Protein AF-A0A8J6AFK9-F1 (afdb_monomer_lite)

Organism: Galemys pyrenaicus (NCBI:txid202257)

Radius of gyration: 18.97 Å; chains: 1; bounding box: 38×44×53 Å

Structure (mmCIF, N/CA/C/O backbone):
data_AF-A0A8J6AFK9-F1
#
_entry.id   AF-A0A8J6AFK9-F1
#
loop_
_atom_site.group_PDB
_atom_site.id
_atom_site.type_symbol
_atom_site.label_atom_id
_atom_site.label_alt_id
_atom_site.label_comp_id
_atom_site.label_asym_id
_atom_site.label_entity_id
_atom_site.label_seq_id
_atom_site.pdbx_PDB_ins_code
_atom_site.Cartn_x
_atom_site.Cartn_y
_atom_site.Cartn_z
_atom_site.occupancy
_atom_site.B_iso_or_equiv
_atom_site.auth_seq_id
_atom_site.auth_comp_id
_atom_site.auth_asym_id
_atom_site.auth_atom_id
_atom_site.pdbx_PDB_model_num
ATOM 1 N N . MET A 1 1 ? -1.852 -11.277 37.627 1.00 25.55 1 MET A N 1
ATOM 2 C CA . MET A 1 1 ? -1.667 -9.952 36.994 1.00 25.55 1 MET A CA 1
ATOM 3 C C . MET A 1 1 ? -0.336 -9.970 36.260 1.00 25.55 1 MET A C 1
ATOM 5 O O . MET A 1 1 ? 0.690 -10.007 36.918 1.00 25.55 1 MET A O 1
ATOM 9 N N . CYS A 1 2 ? -0.340 -10.046 34.928 1.00 21.23 2 CYS A N 1
ATOM 10 C CA . CYS A 1 2 ? 0.883 -9.895 34.134 1.00 21.23 2 CYS A CA 1
ATOM 11 C C . CYS A 1 2 ? 0.967 -8.446 33.638 1.00 21.23 2 CYS A C 1
ATOM 13 O O . CYS A 1 2 ? -0.021 -7.958 33.083 1.00 21.23 2 CYS A O 1
ATOM 15 N N . PRO A 1 3 ? 2.097 -7.750 33.827 1.00 26.86 3 PRO A N 1
ATOM 16 C CA . PRO A 1 3 ? 2.288 -6.425 33.264 1.00 26.86 3 PRO A CA 1
ATOM 17 C C . PRO A 1 3 ? 2.481 -6.566 31.749 1.00 26.86 3 PRO A C 1
ATOM 19 O O . PRO A 1 3 ? 3.428 -7.197 31.286 1.00 26.86 3 PRO A O 1
ATOM 22 N N . LEU A 1 4 ? 1.556 -6.010 30.969 1.00 28.03 4 LEU A N 1
ATOM 23 C CA . LEU A 1 4 ? 1.719 -5.850 29.524 1.00 28.03 4 LEU A CA 1
ATOM 24 C C . LEU A 1 4 ? 2.807 -4.791 29.268 1.00 28.03 4 LEU A C 1
ATOM 26 O O . LEU A 1 4 ? 2.650 -3.664 29.747 1.00 28.03 4 LEU A O 1
ATOM 30 N N . PRO A 1 5 ? 3.883 -5.083 28.516 1.00 26.11 5 PRO A N 1
ATOM 31 C CA . PRO A 1 5 ? 4.768 -4.038 28.027 1.00 26.11 5 PRO A CA 1
ATOM 32 C C . PRO A 1 5 ? 4.108 -3.294 26.848 1.00 26.11 5 PRO A C 1
ATOM 34 O O . PRO A 1 5 ? 3.275 -3.860 26.131 1.00 26.11 5 PRO A O 1
ATOM 37 N N . PRO A 1 6 ? 4.461 -2.018 26.628 1.00 27.31 6 PRO A N 1
ATOM 38 C CA . PRO A 1 6 ? 3.800 -1.169 25.652 1.00 27.31 6 PRO A CA 1
ATOM 39 C C . PRO A 1 6 ? 4.167 -1.566 24.214 1.00 27.31 6 PRO A C 1
ATOM 41 O O . PRO A 1 6 ? 5.307 -1.457 23.773 1.00 27.31 6 PRO A O 1
ATOM 44 N N . SER A 1 7 ? 3.144 -1.979 23.472 1.00 30.86 7 SER A N 1
ATOM 45 C CA . SER A 1 7 ? 2.848 -1.494 22.120 1.00 30.86 7 SER A CA 1
ATOM 46 C C . SER A 1 7 ? 3.974 -1.485 21.079 1.00 30.86 7 SER A C 1
ATOM 48 O O . SER A 1 7 ? 4.221 -0.440 20.491 1.00 30.86 7 SER A O 1
ATOM 50 N N . VAL A 1 8 ? 4.553 -2.640 20.731 1.00 26.38 8 VAL A N 1
ATOM 51 C CA . VAL A 1 8 ? 4.994 -2.923 19.348 1.00 26.38 8 VAL A CA 1
ATOM 52 C C . VAL A 1 8 ? 4.943 -4.439 19.096 1.00 26.38 8 VAL A C 1
ATOM 54 O O . VAL A 1 8 ? 5.930 -5.145 19.288 1.00 26.38 8 VAL A O 1
ATOM 57 N N . LEU A 1 9 ? 3.819 -4.967 18.602 1.00 26.42 9 LEU A N 1
ATOM 58 C CA . LEU A 1 9 ? 3.796 -6.298 17.974 1.00 26.42 9 LEU A CA 1
ATOM 59 C C . LEU A 1 9 ? 4.478 -6.201 16.597 1.00 26.42 9 LEU A C 1
ATOM 61 O O . LEU A 1 9 ? 3.836 -6.080 15.556 1.00 26.42 9 LEU A O 1
ATOM 65 N N . ARG A 1 10 ? 5.818 -6.196 16.594 1.00 25.58 10 ARG A N 1
ATOM 66 C CA . ARG A 1 10 ? 6.622 -6.501 15.403 1.00 25.58 10 ARG A CA 1
ATOM 67 C C . ARG A 1 10 ? 6.555 -8.011 15.202 1.00 25.58 10 ARG A C 1
ATOM 69 O O . ARG A 1 10 ? 7.305 -8.749 15.830 1.00 25.58 10 ARG A O 1
ATOM 76 N N . PHE A 1 11 ? 5.696 -8.469 14.301 1.00 29.30 11 PHE A N 1
ATOM 77 C CA . PHE A 1 11 ? 5.854 -9.811 13.754 1.00 29.30 11 PHE A CA 1
ATOM 78 C C . PHE A 1 11 ? 7.072 -9.795 12.824 1.00 29.30 11 PHE A C 1
ATOM 80 O O . PHE A 1 11 ? 7.020 -9.250 11.720 1.00 29.30 11 PHE A O 1
ATOM 87 N N . ARG A 1 12 ? 8.200 -10.335 13.302 1.00 25.62 12 ARG A N 1
ATOM 88 C CA . ARG A 1 12 ? 9.272 -10.812 12.421 1.00 25.62 12 ARG A CA 1
ATOM 89 C C . ARG A 1 12 ? 8.676 -11.961 11.613 1.00 25.62 12 ARG A C 1
ATOM 91 O O . ARG A 1 12 ? 8.229 -12.939 12.202 1.00 25.62 12 ARG A O 1
ATOM 98 N N . LEU A 1 13 ? 8.664 -11.834 10.290 1.00 29.81 13 LEU A N 1
ATOM 99 C CA . LEU A 1 13 ? 8.540 -13.006 9.431 1.00 29.81 13 LEU A CA 1
ATOM 100 C C . LEU A 1 13 ? 9.777 -13.884 9.697 1.00 29.81 13 LEU A C 1
ATOM 102 O O . LEU A 1 13 ? 10.889 -13.339 9.685 1.00 29.81 13 LEU A O 1
ATOM 106 N N . PRO A 1 14 ? 9.623 -15.184 10.001 1.00 26.16 14 PRO A N 1
ATOM 107 C CA . PRO A 1 14 ? 10.761 -16.090 10.048 1.00 26.16 14 PRO A CA 1
ATOM 108 C C . PRO A 1 14 ? 11.416 -16.141 8.660 1.00 26.16 14 PRO A C 1
ATOM 110 O O . PRO A 1 14 ? 10.743 -16.095 7.629 1.00 26.16 14 PRO A O 1
ATOM 113 N N . ALA A 1 15 ? 12.748 -16.161 8.636 1.00 33.81 15 ALA A N 1
ATOM 114 C CA . ALA A 1 15 ? 13.541 -16.053 7.411 1.00 33.81 15 ALA A CA 1
ATOM 115 C C . ALA A 1 15 ? 13.462 -17.303 6.507 1.00 33.81 15 ALA A C 1
ATOM 117 O O . ALA A 1 15 ? 13.992 -17.274 5.401 1.00 33.81 15 ALA A O 1
ATOM 118 N N . ASP A 1 16 ? 12.801 -18.372 6.956 1.00 33.19 16 ASP A N 1
ATOM 119 C CA . ASP A 1 16 ? 12.810 -19.703 6.338 1.00 33.19 16 ASP A CA 1
ATOM 120 C C . ASP A 1 16 ? 11.504 -20.084 5.615 1.00 33.19 16 ASP A C 1
ATOM 122 O O . ASP A 1 16 ? 11.384 -21.195 5.108 1.00 33.19 16 ASP A O 1
ATOM 126 N N . GLY A 1 17 ? 10.518 -19.183 5.546 1.00 36.81 17 GLY A N 1
ATOM 127 C CA . GLY A 1 17 ? 9.254 -19.463 4.860 1.00 36.81 17 GLY A CA 1
ATOM 128 C C . GLY A 1 17 ? 8.342 -20.463 5.582 1.00 36.81 17 GLY A C 1
ATOM 129 O O . GLY A 1 17 ? 7.352 -20.902 4.994 1.00 36.81 17 GLY A O 1
ATOM 130 N N . THR A 1 18 ? 8.615 -20.800 6.846 1.00 32.91 18 THR A N 1
ATOM 131 C CA . THR A 1 18 ? 7.680 -21.592 7.652 1.00 32.91 18 THR A CA 1
ATOM 132 C C . THR A 1 18 ? 6.470 -20.748 8.083 1.00 32.91 18 THR A C 1
ATOM 134 O O . THR A 1 18 ? 6.619 -19.580 8.467 1.00 32.91 18 THR A O 1
ATOM 137 N N . PRO A 1 19 ? 5.235 -21.290 8.019 1.00 35.12 19 PRO A N 1
ATOM 138 C CA . PRO A 1 19 ? 4.089 -20.637 8.637 1.00 35.12 19 PRO A CA 1
ATOM 139 C C . PRO A 1 19 ? 4.327 -20.540 10.153 1.00 35.12 19 PRO A C 1
ATOM 141 O O . PRO A 1 19 ? 4.867 -21.478 10.743 1.00 35.12 19 PRO A O 1
ATOM 144 N N . PRO A 1 20 ? 3.950 -19.426 10.807 1.00 34.31 20 PRO A N 1
ATOM 145 C CA . PRO A 1 20 ? 4.186 -19.253 12.234 1.00 34.31 20 PRO A CA 1
ATOM 146 C C . PRO A 1 20 ? 3.455 -20.350 13.015 1.00 34.31 20 PRO A C 1
ATOM 148 O O . PRO A 1 20 ? 2.226 -20.375 13.063 1.00 34.31 20 PRO A O 1
ATOM 151 N N . VAL A 1 21 ? 4.213 -21.261 13.627 1.00 31.33 21 VAL A N 1
ATOM 152 C CA . VAL A 1 21 ? 3.663 -22.271 14.535 1.00 31.33 21 VAL A CA 1
ATOM 153 C C . VAL A 1 21 ? 3.241 -21.561 15.826 1.00 31.33 21 VAL A C 1
ATOM 155 O O . VAL A 1 21 ? 4.062 -20.846 16.413 1.00 31.33 21 VAL A O 1
ATOM 158 N N . PRO A 1 22 ? 1.993 -21.722 16.302 1.00 35.44 22 PRO A N 1
ATOM 159 C CA . PRO A 1 22 ? 1.599 -21.227 17.611 1.00 35.44 22 PRO A CA 1
ATOM 160 C C . PRO A 1 22 ? 2.457 -21.915 18.676 1.00 35.44 22 PRO A C 1
ATOM 162 O O . PRO A 1 22 ? 2.358 -23.124 18.880 1.00 35.44 22 PRO A O 1
ATOM 165 N N . GLY A 1 23 ? 3.320 -21.152 19.347 1.00 29.64 23 GLY A N 1
ATOM 166 C CA . GLY A 1 23 ? 4.010 -21.634 20.537 1.00 29.64 23 GLY A CA 1
ATOM 167 C C . GLY A 1 23 ? 2.972 -22.059 21.571 1.00 29.64 23 GLY A C 1
ATOM 168 O O . GLY A 1 23 ? 2.086 -21.277 21.918 1.00 29.64 23 GLY A O 1
ATOM 169 N N . VAL A 1 24 ? 3.065 -23.308 22.028 1.00 32.59 24 VAL A N 1
ATOM 170 C CA . VAL A 1 24 ? 2.190 -23.892 23.047 1.00 32.59 24 VAL A CA 1
ATOM 171 C C . VAL A 1 24 ? 2.453 -23.187 24.379 1.00 32.59 24 VAL A C 1
ATOM 173 O O . VAL A 1 24 ? 3.283 -23.594 25.182 1.00 32.59 24 VAL A O 1
ATOM 176 N N . GLY A 1 25 ? 1.741 -22.087 24.585 1.00 26.62 25 GLY A N 1
ATOM 177 C CA . GLY A 1 25 ? 1.498 -21.454 25.869 1.00 26.62 25 GLY A CA 1
ATOM 178 C C . GLY A 1 25 ? -0.005 -21.259 25.972 1.00 26.62 25 GLY A C 1
ATOM 179 O O . GLY A 1 25 ? -0.579 -20.470 25.225 1.00 26.62 25 GLY A O 1
ATOM 180 N N . SER A 1 26 ? -0.650 -22.041 26.836 1.00 30.91 26 SER A N 1
ATOM 181 C CA . SER A 1 26 ? -2.094 -21.993 27.056 1.00 30.91 26 SER A CA 1
ATOM 182 C C . SER A 1 26 ? -2.521 -20.592 27.505 1.00 30.91 26 SER A C 1
ATOM 184 O O . SER A 1 26 ? -2.385 -20.226 28.668 1.00 30.91 26 SER A O 1
ATOM 186 N N . CYS A 1 27 ? -3.052 -19.819 26.562 1.00 26.34 27 CYS A N 1
ATOM 187 C CA . CYS A 1 27 ? -3.887 -18.654 26.800 1.00 26.34 27 CYS A CA 1
ATOM 188 C C . CYS A 1 27 ? -5.157 -18.878 25.980 1.00 26.34 27 CYS A C 1
ATOM 190 O O . CYS A 1 27 ? -5.173 -18.656 24.771 1.00 26.34 27 CYS A O 1
ATOM 192 N N . HIS A 1 28 ? -6.223 -19.360 26.621 1.00 29.56 28 HIS A N 1
ATOM 193 C CA . HIS A 1 28 ? -7.565 -19.302 26.047 1.00 29.56 28 HIS A CA 1
ATOM 194 C C . HIS A 1 28 ? -7.953 -17.828 25.866 1.00 29.56 28 HIS A C 1
ATOM 196 O O . HIS A 1 28 ? -8.449 -17.173 26.776 1.00 29.56 28 HIS A O 1
ATOM 202 N N . GLY A 1 29 ? -7.666 -17.294 24.684 1.00 33.66 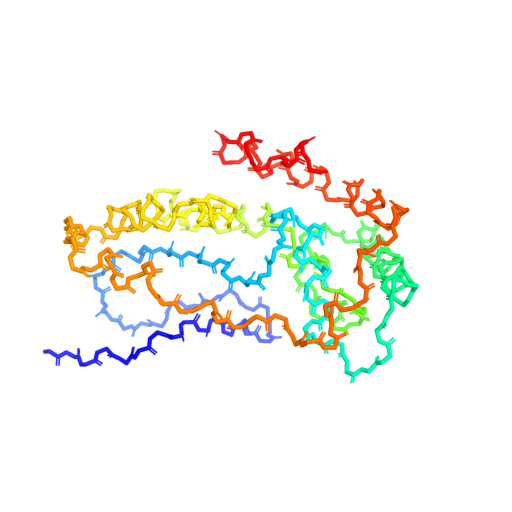29 GLY A N 1
ATOM 203 C CA . GLY A 1 29 ? -8.036 -15.955 24.262 1.00 33.66 29 GLY A CA 1
ATOM 204 C C . GLY A 1 29 ? -7.995 -15.911 22.746 1.00 33.66 29 GLY A C 1
ATOM 205 O O . GLY A 1 29 ? -6.920 -15.830 22.160 1.00 33.66 29 GLY A O 1
ATOM 206 N N . LEU A 1 30 ? -9.164 -16.015 22.113 1.00 37.56 30 LEU A N 1
ATOM 207 C CA . LEU A 1 30 ? -9.343 -15.841 20.672 1.00 37.56 30 LEU A CA 1
ATOM 208 C C . LEU A 1 30 ? -8.666 -14.532 20.237 1.00 37.56 30 LEU A C 1
ATOM 210 O O . LEU A 1 30 ? -9.141 -13.440 20.551 1.00 37.56 30 LEU A O 1
ATOM 214 N N . GLY A 1 31 ? -7.522 -14.643 19.560 1.00 42.91 31 GLY A N 1
ATOM 215 C CA . GLY A 1 31 ? -6.735 -13.500 19.115 1.00 42.91 31 GLY A CA 1
ATOM 216 C C . GLY A 1 31 ? -7.519 -12.680 18.095 1.00 42.91 31 GLY A C 1
ATOM 217 O O . GLY A 1 31 ? -7.729 -13.118 16.966 1.00 42.91 31 GLY A O 1
ATOM 218 N N . LYS A 1 32 ? -7.969 -11.488 18.490 1.00 44.56 32 LYS A N 1
ATOM 219 C CA . LYS A 1 32 ? -8.430 -10.456 17.556 1.00 44.56 32 LYS A CA 1
ATOM 220 C C . LYS A 1 32 ? -7.199 -9.768 16.976 1.00 44.56 32 LYS A C 1
ATOM 222 O O . LYS A 1 32 ? -6.356 -9.282 17.730 1.00 44.56 32 LYS A O 1
ATOM 227 N N . VAL A 1 33 ? -7.082 -9.717 15.651 1.00 51.84 33 VAL A N 1
ATOM 228 C CA . VAL A 1 33 ? -5.942 -9.083 14.981 1.00 51.84 33 VAL A CA 1
ATOM 229 C C . VAL A 1 33 ? -6.357 -7.685 14.540 1.00 51.84 33 VAL A C 1
ATOM 231 O O . VAL A 1 33 ? -7.174 -7.515 13.637 1.00 51.84 33 VAL A O 1
ATOM 234 N N . VAL A 1 34 ? -5.771 -6.661 15.163 1.00 44.28 34 VAL A N 1
ATOM 235 C CA . VAL A 1 34 ? -5.899 -5.280 14.684 1.00 44.28 34 VAL A CA 1
ATOM 236 C C . VAL A 1 34 ? -4.649 -4.929 13.898 1.00 44.28 34 VAL A C 1
ATOM 238 O O . VAL A 1 34 ? -3.558 -4.828 14.462 1.00 44.28 34 VAL A O 1
ATOM 241 N N . ARG A 1 35 ? -4.789 -4.732 12.586 1.00 46.91 35 ARG A N 1
ATOM 242 C CA . ARG A 1 35 ? -3.672 -4.313 11.737 1.00 46.91 35 ARG A CA 1
ATOM 243 C C . ARG A 1 35 ? -3.813 -2.838 11.393 1.00 46.91 35 ARG A C 1
ATOM 245 O O . ARG A 1 35 ? -4.529 -2.458 10.475 1.00 46.91 35 ARG A O 1
ATOM 252 N N . PHE A 1 36 ? -3.081 -2.008 12.126 1.00 36.50 36 PHE A N 1
ATOM 253 C CA . PHE A 1 36 ? -2.897 -0.599 11.803 1.00 36.50 36 PHE A CA 1
ATOM 254 C C . PHE A 1 36 ? -1.776 -0.442 10.771 1.00 36.50 36 PHE A C 1
ATOM 256 O O . PHE A 1 36 ? -0.654 -0.897 10.998 1.00 36.50 36 PHE A O 1
ATOM 263 N N . HIS A 1 37 ? -2.036 0.252 9.664 1.00 41.44 37 HIS A N 1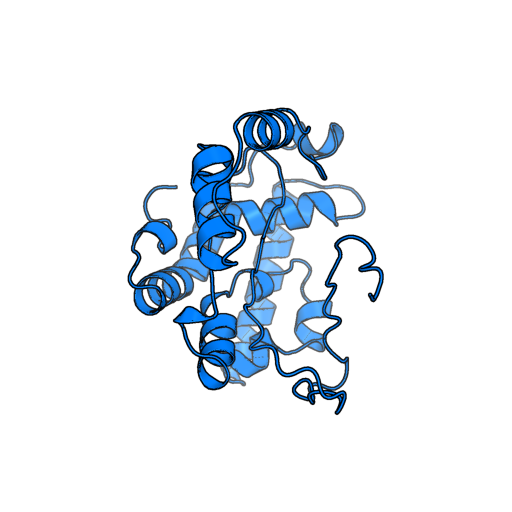
ATOM 264 C CA . HIS A 1 37 ? -0.970 0.833 8.844 1.00 41.44 37 HIS A CA 1
ATOM 265 C C . HIS A 1 37 ? -0.977 2.353 9.028 1.00 41.44 37 HIS A C 1
ATOM 267 O O . HIS A 1 37 ? -1.378 3.110 8.152 1.00 41.44 37 HIS A O 1
ATOM 273 N N . LEU A 1 38 ? -0.573 2.806 10.217 1.00 29.72 38 LEU A N 1
ATOM 274 C CA . LEU A 1 38 ? -0.377 4.227 10.496 1.00 29.72 38 LEU A CA 1
ATOM 275 C C . LEU A 1 38 ? 1.015 4.630 10.002 1.00 29.72 38 LEU A C 1
ATOM 277 O O . LEU A 1 38 ? 2.012 4.340 10.664 1.00 29.72 38 LEU A O 1
ATOM 281 N N . ARG A 1 39 ? 1.102 5.292 8.844 1.00 38.59 39 ARG A N 1
ATOM 282 C CA . ARG A 1 39 ? 2.303 6.052 8.463 1.00 38.59 39 ARG A CA 1
ATOM 283 C C . ARG A 1 39 ? 1.905 7.410 7.906 1.00 38.59 39 ARG A C 1
ATOM 285 O O . ARG A 1 39 ? 1.257 7.504 6.871 1.00 38.59 39 ARG A O 1
ATOM 292 N N . GLY A 1 40 ? 2.248 8.435 8.683 1.00 28.38 40 GLY A N 1
ATOM 293 C CA . GLY A 1 40 ? 1.809 9.809 8.523 1.00 28.38 40 GLY A CA 1
ATOM 294 C C . GLY A 1 40 ? 2.528 10.588 7.425 1.00 28.38 40 GLY A C 1
ATOM 295 O O . GLY A 1 40 ? 3.702 10.404 7.118 1.00 28.38 40 GLY A O 1
ATOM 296 N N . GLY A 1 41 ? 1.768 11.527 6.888 1.00 29.83 41 GLY A N 1
ATOM 297 C CA . GLY A 1 41 ? 2.092 12.468 5.829 1.00 29.83 41 GLY A CA 1
ATOM 298 C C . GLY A 1 41 ? 0.763 12.804 5.166 1.00 29.83 41 GLY A C 1
ATOM 299 O O . GLY A 1 41 ? -0.110 11.942 5.121 1.00 29.83 41 GLY A O 1
ATOM 300 N N . LYS A 1 42 ? 0.557 14.034 4.692 1.00 33.22 42 LYS A N 1
ATOM 301 C CA . LYS A 1 42 ? -0.590 14.347 3.826 1.00 33.22 42 LYS A CA 1
ATOM 302 C C . LYS A 1 42 ? -0.479 13.454 2.589 1.00 33.22 42 LYS A C 1
ATOM 304 O O . LYS A 1 42 ? 0.286 13.746 1.679 1.00 33.22 42 LYS A O 1
ATOM 309 N N . ILE A 1 43 ? -1.127 12.302 2.636 1.00 34.31 43 ILE A N 1
ATOM 310 C CA . ILE A 1 43 ? -0.997 11.231 1.666 1.00 34.31 43 ILE A CA 1
ATOM 311 C C . ILE A 1 43 ? -2.420 10.743 1.471 1.00 34.31 43 ILE A C 1
ATOM 313 O O . ILE A 1 43 ? -3.028 10.208 2.394 1.00 34.31 43 ILE A O 1
ATOM 317 N N . SER A 1 44 ? -2.959 10.975 0.278 1.00 37.25 44 SER A N 1
ATOM 318 C CA . SER A 1 44 ? -4.034 10.146 -0.255 1.00 37.25 44 SER A CA 1
ATOM 319 C C . SER A 1 44 ? -3.584 8.696 -0.063 1.00 37.25 44 SER A C 1
ATOM 321 O O . SER A 1 44 ? -2.622 8.279 -0.714 1.00 37.25 44 SER A O 1
ATOM 323 N N . ALA A 1 45 ? -4.147 7.968 0.907 1.00 52.53 45 ALA A N 1
ATOM 324 C CA . ALA A 1 45 ? -3.627 6.669 1.349 1.00 52.53 45 ALA A CA 1
ATOM 325 C C . ALA A 1 45 ? -4.016 5.524 0.397 1.00 52.53 45 ALA A C 1
ATOM 327 O O . ALA A 1 45 ? -4.293 4.397 0.794 1.00 52.53 45 ALA A O 1
ATOM 328 N N . SER A 1 46 ? -3.932 5.828 -0.894 1.00 63.50 46 SER A N 1
ATOM 329 C CA . SER A 1 46 ? -3.751 4.869 -1.965 1.00 63.50 46 SER A CA 1
ATOM 330 C C . SER A 1 46 ? -2.397 4.160 -1.831 1.00 63.50 46 SER A C 1
ATOM 332 O O . SER A 1 46 ? -1.423 4.686 -1.275 1.00 63.50 46 SER A O 1
ATOM 334 N N . PHE A 1 47 ? -2.300 2.968 -2.415 1.00 71.88 47 PHE A N 1
ATOM 335 C CA . PHE A 1 47 ? -1.051 2.205 -2.521 1.00 71.88 47 PHE A CA 1
ATOM 336 C C . PHE A 1 47 ? 0.108 3.000 -3.130 1.00 71.88 47 PHE A C 1
ATOM 338 O O . PHE A 1 47 ? 1.263 2.808 -2.746 1.00 71.88 47 PHE A O 1
ATOM 345 N N . LEU A 1 48 ? -0.216 3.946 -4.013 1.00 80.31 48 LEU A N 1
ATOM 346 C CA . LEU A 1 48 ? 0.725 4.867 -4.649 1.00 80.31 48 LEU A CA 1
ATOM 347 C C . LEU A 1 48 ? 1.394 5.759 -3.600 1.00 80.31 48 LEU A C 1
ATOM 349 O O . LEU A 1 48 ? 2.620 5.823 -3.498 1.00 80.31 48 LEU A O 1
ATOM 353 N N . GLY A 1 49 ? 0.572 6.414 -2.777 1.00 77.31 49 GLY A N 1
ATOM 354 C CA . GLY A 1 49 ? 1.035 7.304 -1.721 1.00 77.31 49 GLY A CA 1
ATOM 355 C C . GLY A 1 49 ? 1.856 6.566 -0.670 1.00 77.31 49 GLY A C 1
ATOM 356 O O . GLY A 1 49 ? 2.874 7.079 -0.197 1.00 77.31 49 GLY A O 1
ATOM 357 N N . ARG A 1 50 ? 1.459 5.328 -0.356 1.00 83.25 50 ARG A N 1
ATOM 358 C CA . ARG A 1 50 ? 2.203 4.448 0.5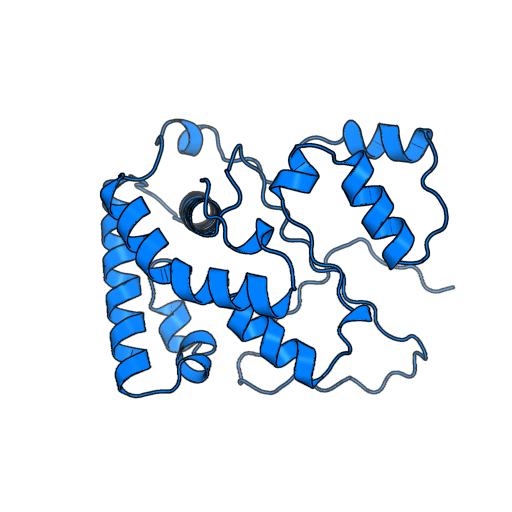44 1.00 83.25 50 ARG A CA 1
ATOM 359 C C . ARG A 1 50 ? 3.597 4.133 0.006 1.00 83.25 50 ARG A C 1
ATOM 361 O O . ARG A 1 50 ? 4.560 4.336 0.738 1.00 83.25 50 ARG A O 1
ATOM 368 N N . LEU A 1 51 ? 3.709 3.634 -1.227 1.00 88.12 51 LEU A N 1
ATOM 369 C CA . LEU A 1 51 ? 4.996 3.249 -1.819 1.00 88.12 51 LEU A CA 1
ATOM 370 C C . LEU A 1 51 ? 5.947 4.445 -1.913 1.00 88.12 51 LEU A C 1
ATOM 372 O O . LEU A 1 51 ? 7.110 4.342 -1.536 1.00 88.12 51 LEU A O 1
ATOM 376 N N . TYR A 1 52 ? 5.437 5.599 -2.341 1.00 87.75 52 TYR A N 1
ATOM 377 C CA . TYR A 1 52 ? 6.249 6.808 -2.432 1.00 87.75 52 TYR A CA 1
ATOM 378 C C . TYR A 1 52 ? 6.681 7.317 -1.056 1.00 87.75 52 TYR A C 1
ATOM 380 O O . TYR A 1 52 ? 7.831 7.695 -0.858 1.00 87.75 52 TYR A O 1
ATOM 388 N N . SER A 1 53 ? 5.793 7.268 -0.059 1.00 82.50 53 SER A N 1
ATOM 389 C CA . SER A 1 53 ? 6.179 7.584 1.316 1.00 82.50 53 SER A CA 1
ATOM 390 C C . SER A 1 53 ? 7.199 6.604 1.886 1.00 82.50 53 SER A C 1
ATOM 392 O O . SER A 1 53 ? 7.988 6.990 2.744 1.00 82.50 53 SER A O 1
ATOM 394 N N . ASP A 1 54 ? 7.158 5.347 1.456 1.00 86.88 54 ASP A N 1
ATOM 395 C CA . ASP A 1 54 ? 8.096 4.316 1.868 1.00 86.88 54 ASP A CA 1
ATOM 396 C C . ASP A 1 54 ? 9.499 4.578 1.316 1.00 86.88 54 ASP A C 1
ATOM 398 O O . ASP A 1 54 ? 10.464 4.621 2.078 1.00 86.88 54 ASP A O 1
ATOM 402 N N . TYR A 1 55 ? 9.577 4.859 0.015 1.00 88.06 55 TYR A N 1
ATOM 403 C CA . TYR A 1 55 ? 10.789 5.299 -0.668 1.00 88.06 55 TYR A CA 1
ATOM 404 C C . TYR A 1 55 ? 11.402 6.522 0.022 1.00 88.06 55 TYR A C 1
ATOM 406 O O . TYR A 1 55 ? 12.563 6.496 0.429 1.00 88.06 55 TYR A O 1
ATOM 414 N N . LEU A 1 56 ? 10.594 7.555 0.271 1.00 85.00 56 LEU A N 1
ATOM 415 C CA . LEU A 1 56 ? 11.064 8.771 0.927 1.00 85.00 56 LEU A CA 1
ATOM 416 C C . LEU A 1 56 ? 11.521 8.540 2.368 1.00 85.00 56 LEU A C 1
ATOM 418 O O . LEU A 1 56 ? 12.359 9.283 2.859 1.00 85.00 56 LEU A O 1
ATOM 422 N N . TYR A 1 57 ? 11.005 7.531 3.064 1.00 80.38 57 TYR A N 1
ATOM 423 C CA . TYR A 1 57 ? 11.427 7.256 4.435 1.00 80.38 57 TYR A CA 1
ATOM 424 C C . TYR A 1 57 ? 12.733 6.451 4.504 1.00 80.38 57 TYR A C 1
ATOM 426 O O . TYR A 1 57 ? 13.560 6.723 5.372 1.00 80.38 57 TYR A O 1
ATOM 434 N N . PHE A 1 58 ? 12.912 5.452 3.630 1.00 79.25 58 PHE A N 1
ATOM 435 C CA . PHE A 1 58 ? 14.022 4.492 3.723 1.00 79.25 58 PHE A CA 1
ATOM 436 C C . PHE A 1 58 ? 15.194 4.756 2.773 1.00 79.25 58 PHE A C 1
ATOM 438 O O . PHE A 1 58 ? 16.283 4.257 3.046 1.00 79.25 58 PHE A O 1
ATOM 445 N N . ALA A 1 59 ? 15.013 5.514 1.687 1.00 73.75 59 ALA A N 1
ATOM 446 C CA . ALA A 1 59 ? 16.112 5.806 0.768 1.00 73.75 59 ALA A CA 1
ATOM 447 C C . ALA A 1 59 ? 17.191 6.663 1.457 1.00 73.75 59 ALA A C 1
ATOM 449 O O . ALA A 1 59 ? 16.888 7.661 2.117 1.00 73.75 59 ALA A O 1
ATOM 450 N N . SER A 1 60 ? 18.452 6.246 1.324 1.00 61.78 60 SER A N 1
ATOM 451 C CA . SER A 1 60 ? 19.574 6.747 2.125 1.00 61.78 60 SER A CA 1
ATOM 452 C C . SER A 1 60 ? 20.216 8.039 1.605 1.00 61.78 60 SER A C 1
ATOM 454 O O . SER A 1 60 ? 20.870 8.715 2.394 1.00 61.78 60 SER A O 1
ATOM 456 N N . SER A 1 61 ? 20.017 8.425 0.338 1.00 68.81 61 SER A N 1
ATOM 457 C CA . SER A 1 61 ? 20.522 9.691 -0.235 1.00 68.81 61 SER A CA 1
ATOM 458 C C . SER A 1 61 ? 19.975 9.943 -1.654 1.00 68.81 61 SER A C 1
ATOM 460 O O . SER A 1 61 ? 19.464 9.021 -2.280 1.00 68.81 61 SER A O 1
ATOM 462 N N . ASN A 1 62 ? 20.069 11.192 -2.141 1.00 75.81 62 ASN A N 1
ATOM 463 C CA . ASN A 1 62 ? 19.736 11.633 -3.513 1.00 75.81 62 ASN A CA 1
ATOM 464 C C . ASN A 1 62 ? 18.327 11.281 -4.015 1.00 75.81 62 ASN A C 1
ATOM 466 O O . ASN A 1 62 ? 18.144 10.843 -5.147 1.00 75.81 62 ASN A O 1
ATOM 470 N N . LYS A 1 63 ? 17.313 11.505 -3.178 1.00 86.56 63 LYS A N 1
ATOM 471 C CA . LYS A 1 63 ? 15.923 11.262 -3.567 1.00 86.56 63 LYS A CA 1
ATOM 472 C C . LYS A 1 63 ? 15.473 12.261 -4.627 1.00 86.56 63 LYS A C 1
ATOM 474 O O . LYS A 1 63 ? 15.683 13.463 -4.470 1.00 86.56 63 LYS A O 1
ATOM 479 N N . SER A 1 64 ? 14.782 11.780 -5.648 1.00 89.94 64 SER A N 1
ATOM 480 C CA . SER A 1 64 ? 14.116 12.619 -6.643 1.00 89.94 64 SER A CA 1
ATOM 481 C C . SER A 1 64 ? 12.915 11.886 -7.237 1.00 89.94 64 SER A C 1
ATOM 483 O O . SER A 1 64 ? 12.734 10.681 -7.040 1.00 89.94 64 SER A O 1
ATOM 485 N N . ALA A 1 65 ? 12.061 12.619 -7.952 1.00 90.88 65 ALA A N 1
ATOM 486 C CA . ALA A 1 65 ? 10.972 12.002 -8.701 1.00 90.88 65 ALA A CA 1
ATOM 487 C C . ALA A 1 65 ? 11.501 11.083 -9.821 1.00 90.88 65 ALA A C 1
ATOM 489 O O . ALA A 1 65 ? 10.879 10.055 -10.092 1.00 90.88 65 ALA A O 1
ATOM 490 N N . ASP A 1 66 ? 12.653 11.424 -10.412 1.00 92.06 66 ASP A N 1
ATOM 491 C CA . ASP A 1 66 ? 13.345 10.624 -11.430 1.00 92.06 66 ASP A CA 1
ATOM 492 C C . ASP A 1 66 ? 13.895 9.318 -10.852 1.00 92.06 66 ASP A C 1
ATOM 494 O O . ASP A 1 66 ? 13.543 8.247 -11.336 1.00 92.06 66 ASP A O 1
ATOM 498 N N . ASP A 1 67 ? 14.640 9.382 -9.744 1.00 92.81 67 ASP A N 1
ATOM 499 C CA . ASP A 1 67 ? 15.163 8.188 -9.065 1.00 92.81 67 ASP A CA 1
ATOM 500 C C . ASP A 1 67 ? 14.017 7.269 -8.613 1.00 92.81 67 ASP A C 1
ATOM 502 O O . ASP A 1 67 ? 14.066 6.052 -8.785 1.00 92.81 67 ASP A O 1
ATOM 506 N N . PHE A 1 68 ? 12.917 7.839 -8.106 1.00 93.50 68 PHE A N 1
ATOM 507 C CA . PHE A 1 68 ? 11.737 7.043 -7.781 1.00 93.50 68 PHE A CA 1
ATOM 508 C C . PHE A 1 68 ? 11.129 6.359 -9.014 1.00 93.50 68 PHE A C 1
ATOM 510 O O . PHE A 1 68 ? 10.700 5.209 -8.921 1.00 93.50 68 PHE A O 1
ATOM 517 N N . HIS A 1 69 ? 11.071 7.043 -10.159 1.00 94.81 69 HIS A N 1
ATOM 518 C CA . HIS A 1 69 ? 10.550 6.476 -11.401 1.00 94.81 69 HIS A CA 1
ATOM 519 C C . HIS A 1 69 ? 11.402 5.309 -11.910 1.00 94.81 69 HIS A C 1
ATOM 521 O O . HIS A 1 69 ? 10.852 4.254 -12.240 1.00 94.81 69 HIS A O 1
ATOM 527 N N . GLU A 1 70 ? 12.724 5.472 -11.926 1.00 95.44 70 GLU A N 1
ATOM 528 C CA . GLU A 1 70 ? 13.664 4.427 -12.342 1.00 95.44 70 GLU A CA 1
ATOM 529 C C . GLU A 1 70 ? 13.530 3.190 -11.452 1.00 95.44 70 GLU A C 1
ATOM 531 O O . GLU A 1 70 ? 13.288 2.089 -11.949 1.00 95.44 70 GLU A O 1
ATOM 536 N N . LYS A 1 71 ? 13.542 3.381 -10.127 1.00 95.19 71 LYS A N 1
ATOM 537 C CA . LYS A 1 71 ? 13.382 2.281 -9.168 1.00 95.19 71 LYS A CA 1
ATOM 538 C C . LYS A 1 71 ? 12.034 1.575 -9.295 1.00 95.19 71 LYS A C 1
ATOM 540 O O . LYS A 1 71 ? 11.960 0.358 -9.151 1.00 95.19 71 LYS A O 1
ATOM 545 N N . VAL A 1 72 ? 10.949 2.311 -9.538 1.00 95.81 72 VAL A N 1
ATOM 546 C CA . VAL A 1 72 ? 9.630 1.701 -9.772 1.00 95.81 72 VAL A CA 1
ATOM 547 C C . VAL A 1 72 ? 9.651 0.835 -11.027 1.00 95.81 72 VAL A C 1
ATOM 549 O O . VAL A 1 72 ? 9.148 -0.285 -10.988 1.00 95.81 72 VAL A O 1
ATOM 552 N N . THR A 1 73 ? 10.243 1.329 -12.111 1.00 96.75 73 THR A N 1
ATOM 553 C CA . THR A 1 73 ? 10.324 0.603 -13.384 1.00 96.75 73 THR A CA 1
ATOM 554 C C . THR A 1 73 ? 11.153 -0.673 -13.241 1.00 96.75 73 THR A C 1
ATOM 556 O O . THR A 1 73 ? 10.694 -1.743 -13.632 1.00 96.75 73 THR A O 1
ATOM 559 N N . GLU A 1 74 ? 12.319 -0.589 -12.599 1.00 96.88 74 GLU A N 1
ATOM 560 C CA . GLU A 1 74 ? 13.176 -1.746 -12.314 1.00 96.88 74 GLU A CA 1
ATOM 561 C C . GLU A 1 74 ? 12.462 -2.780 -11.427 1.00 96.88 74 GLU A C 1
ATOM 563 O O . GLU A 1 74 ? 12.446 -3.973 -11.733 1.00 96.88 74 GLU A O 1
ATOM 568 N N . ALA A 1 75 ? 11.809 -2.336 -10.348 1.00 96.69 75 ALA A N 1
ATOM 569 C CA . ALA A 1 75 ? 11.079 -3.237 -9.460 1.00 96.69 75 ALA A CA 1
ATOM 570 C C . ALA A 1 75 ? 9.920 -3.950 -10.176 1.00 96.69 75 ALA A C 1
ATOM 572 O O . ALA A 1 75 ? 9.670 -5.125 -9.907 1.00 96.69 75 ALA A O 1
ATOM 573 N N . LEU A 1 76 ? 9.224 -3.263 -11.089 1.00 97.06 76 LEU A N 1
ATOM 574 C CA . LEU A 1 76 ? 8.159 -3.867 -11.890 1.00 97.06 76 LEU A CA 1
ATOM 575 C C . LEU A 1 76 ? 8.706 -4.919 -12.847 1.00 97.06 76 LEU A C 1
ATOM 577 O O . LEU A 1 76 ? 8.160 -6.013 -12.875 1.00 97.06 76 LEU A O 1
ATOM 581 N N . GLN A 1 77 ? 9.811 -4.647 -13.543 1.00 97.56 77 GLN A N 1
ATOM 582 C CA . GLN A 1 77 ? 10.448 -5.627 -14.429 1.00 97.56 77 GLN A CA 1
ATOM 583 C C . GLN A 1 77 ? 10.863 -6.897 -13.678 1.00 97.56 77 GLN A C 1
ATOM 585 O O . GLN A 1 77 ? 10.584 -8.006 -14.132 1.00 97.56 77 GLN A O 1
ATOM 590 N N . LEU A 1 78 ? 11.480 -6.749 -12.501 1.00 97.50 78 LEU A N 1
ATOM 591 C CA . LEU A 1 78 ? 11.853 -7.881 -11.648 1.00 97.50 78 LEU A CA 1
ATOM 592 C C . LEU A 1 78 ? 10.627 -8.688 -11.196 1.00 97.50 78 LEU A C 1
ATOM 594 O O . LEU A 1 78 ? 10.646 -9.921 -11.194 1.00 97.50 78 LEU A O 1
ATOM 598 N N . PHE A 1 79 ? 9.553 -7.999 -10.804 1.00 96.88 79 PHE A N 1
ATOM 599 C CA . PHE A 1 79 ? 8.321 -8.646 -10.369 1.00 96.88 79 PHE A CA 1
ATOM 600 C C . PHE A 1 79 ? 7.599 -9.352 -11.524 1.00 96.88 79 PHE A C 1
ATOM 602 O O . PHE A 1 79 ? 7.165 -10.491 -11.364 1.00 96.88 79 PHE A O 1
ATOM 609 N N . GLU A 1 80 ? 7.512 -8.705 -12.687 1.00 96.06 80 GLU A N 1
ATOM 610 C CA . GLU A 1 80 ? 6.935 -9.249 -13.918 1.00 96.06 80 GLU A CA 1
ATOM 611 C C . GLU A 1 80 ? 7.684 -10.498 -14.380 1.00 96.06 80 GLU A C 1
ATOM 613 O O . GLU A 1 80 ? 7.057 -11.525 -14.623 1.00 96.06 80 GLU A O 1
ATOM 618 N N . ALA A 1 81 ? 9.019 -10.458 -14.397 1.00 97.25 81 ALA A N 1
ATOM 619 C CA . ALA A 1 81 ? 9.839 -11.624 -14.709 1.00 97.25 81 ALA A CA 1
ATOM 620 C C . ALA A 1 81 ? 9.544 -12.799 -13.764 1.00 97.25 81 ALA A C 1
ATOM 622 O O . ALA A 1 81 ? 9.396 -13.931 -14.212 1.00 97.25 81 ALA A O 1
ATOM 623 N N . CYS A 1 82 ? 9.377 -12.538 -12.464 1.00 97.69 82 CYS A N 1
ATOM 624 C CA . CYS A 1 82 ? 9.026 -13.595 -11.521 1.00 97.69 82 CYS A CA 1
ATOM 625 C C . CYS A 1 82 ? 7.653 -14.216 -11.816 1.00 97.69 82 CYS A C 1
ATOM 627 O O . CYS A 1 82 ? 7.519 -15.439 -11.771 1.00 97.69 82 CYS A O 1
ATOM 629 N N . VAL A 1 83 ? 6.625 -13.406 -12.102 1.00 96.38 83 VAL A N 1
ATOM 630 C CA . VAL A 1 83 ? 5.260 -13.933 -12.306 1.00 96.38 83 VAL A CA 1
ATOM 631 C C . VAL A 1 83 ? 5.079 -14.666 -13.638 1.00 96.38 83 VAL A C 1
ATOM 633 O O . VAL A 1 83 ? 4.052 -15.318 -13.820 1.00 96.38 83 VAL A O 1
ATOM 636 N N . LEU A 1 84 ? 6.049 -14.580 -14.557 1.00 96.62 84 LEU A N 1
ATOM 637 C CA . LEU A 1 84 ? 6.081 -15.408 -15.766 1.00 96.62 84 LEU A CA 1
ATOM 638 C C . LEU A 1 84 ? 6.394 -16.873 -15.440 1.00 96.62 84 LEU A C 1
ATOM 640 O O . LEU A 1 84 ? 5.770 -17.769 -16.005 1.00 96.62 84 LEU A O 1
ATOM 644 N N . ASP A 1 85 ? 7.313 -17.108 -14.503 1.00 96.88 85 ASP A N 1
ATOM 645 C CA . ASP A 1 85 ? 7.803 -18.452 -14.173 1.00 96.88 85 ASP A CA 1
ATOM 646 C C . ASP A 1 85 ? 7.136 -19.044 -12.923 1.00 96.88 85 ASP A C 1
ATOM 648 O O . ASP A 1 85 ? 7.077 -20.262 -12.741 1.00 96.88 85 ASP A O 1
ATOM 652 N N . PHE A 1 86 ? 6.620 -18.188 -12.039 1.00 97.00 86 PHE A N 1
ATOM 653 C CA . PHE A 1 86 ? 6.079 -18.585 -10.745 1.00 97.00 86 PHE A CA 1
ATOM 654 C C . PHE A 1 86 ? 4.696 -17.991 -10.488 1.00 97.00 86 PHE A C 1
ATOM 656 O O . PHE A 1 86 ? 4.296 -16.963 -11.026 1.00 97.00 86 PHE A O 1
ATOM 663 N N . SER A 1 87 ? 3.951 -18.620 -9.576 1.00 96.69 87 SER A N 1
ATOM 664 C CA . SER A 1 87 ? 2.678 -18.052 -9.124 1.00 96.69 87 SER A CA 1
ATOM 665 C C . SER A 1 87 ? 2.872 -16.667 -8.493 1.00 96.69 87 SER A C 1
ATOM 667 O O . SER A 1 87 ? 3.853 -16.427 -7.784 1.00 96.69 87 SER A O 1
ATOM 669 N N . LEU A 1 88 ? 1.866 -15.799 -8.635 1.00 95.38 88 LEU A N 1
ATOM 670 C CA . LEU A 1 88 ? 1.815 -14.494 -7.967 1.00 95.38 88 LEU A CA 1
ATOM 671 C C . LEU A 1 88 ? 2.182 -14.596 -6.479 1.00 95.38 88 LEU A C 1
ATOM 673 O O . LEU A 1 88 ? 3.017 -13.845 -5.983 1.00 95.38 88 LEU A O 1
ATOM 677 N N . ARG A 1 89 ? 1.579 -15.553 -5.764 1.00 95.06 89 ARG A N 1
ATOM 678 C CA . ARG A 1 89 ? 1.842 -15.771 -4.338 1.00 95.06 89 ARG A CA 1
ATOM 679 C C . ARG A 1 89 ? 3.319 -16.085 -4.081 1.00 95.06 89 ARG A C 1
ATOM 681 O O . ARG A 1 89 ? 3.899 -15.505 -3.169 1.00 95.06 89 ARG A O 1
ATOM 688 N N . ALA A 1 90 ? 3.937 -16.952 -4.883 1.00 96.56 90 ALA A N 1
ATOM 689 C CA . ALA A 1 90 ? 5.356 -17.277 -4.741 1.00 96.56 90 ALA A CA 1
ATOM 690 C C . ALA A 1 90 ? 6.241 -16.029 -4.892 1.00 96.56 90 ALA A C 1
ATOM 692 O O . ALA A 1 90 ? 7.102 -15.803 -4.048 1.00 96.56 90 ALA A O 1
ATOM 693 N N . CYS A 1 91 ? 5.974 -15.172 -5.881 1.00 97.06 91 CYS A N 1
ATOM 694 C CA . CYS A 1 91 ? 6.727 -13.931 -6.087 1.00 97.06 91 CYS A CA 1
ATOM 695 C C . CYS A 1 91 ? 6.558 -12.930 -4.942 1.00 97.06 91 CYS A C 1
ATOM 697 O O . CYS A 1 91 ? 7.537 -12.367 -4.458 1.00 97.06 91 CYS A O 1
ATOM 699 N N . VAL A 1 92 ? 5.332 -12.748 -4.445 1.00 95.31 92 VAL A N 1
ATOM 700 C CA . VAL A 1 92 ? 5.037 -11.813 -3.345 1.00 95.31 92 VAL A CA 1
ATOM 701 C C . VAL A 1 92 ? 5.761 -12.186 -2.046 1.00 95.31 92 VAL A C 1
ATOM 703 O O . VAL A 1 92 ? 6.211 -11.305 -1.307 1.00 95.31 92 VAL A O 1
ATOM 706 N N . TYR A 1 93 ? 5.892 -13.482 -1.761 1.00 94.69 93 TYR A N 1
ATOM 707 C CA . TYR A 1 93 ? 6.566 -13.990 -0.563 1.00 94.69 93 TYR A CA 1
ATOM 708 C C . TYR A 1 93 ? 8.059 -14.295 -0.773 1.00 94.69 93 TYR A C 1
ATOM 710 O O . TYR A 1 93 ? 8.737 -14.690 0.176 1.00 94.69 93 TYR A O 1
ATOM 718 N N . ASN A 1 94 ? 8.601 -14.089 -1.975 1.00 95.81 94 ASN A N 1
ATOM 719 C CA . ASN A 1 94 ? 10.003 -14.367 -2.264 1.00 95.81 94 ASN A CA 1
ATOM 720 C C . ASN A 1 94 ? 10.912 -13.291 -1.649 1.00 95.81 94 ASN A C 1
ATOM 722 O O . ASN A 1 94 ? 11.047 -12.187 -2.172 1.00 95.81 94 ASN A O 1
ATOM 726 N N . ASN A 1 95 ? 11.567 -13.621 -0.533 1.00 93.69 95 ASN A N 1
ATOM 727 C CA . ASN A 1 95 ? 12.472 -12.705 0.165 1.00 93.69 95 ASN A CA 1
ATOM 728 C C . ASN A 1 95 ? 13.678 -12.285 -0.685 1.00 93.69 95 ASN A C 1
ATOM 730 O O . ASN A 1 95 ? 14.105 -11.138 -0.589 1.00 93.69 95 ASN A O 1
ATOM 734 N N . THR A 1 96 ? 14.207 -13.177 -1.524 1.00 95.50 96 THR A N 1
ATOM 735 C CA . THR A 1 96 ? 15.335 -12.868 -2.412 1.00 95.50 96 THR A CA 1
ATOM 736 C C . THR A 1 96 ? 14.939 -11.797 -3.423 1.00 95.50 96 THR A C 1
ATOM 738 O O . THR A 1 96 ? 15.617 -10.777 -3.521 1.00 95.50 96 THR A O 1
ATOM 741 N N . LEU A 1 97 ? 13.793 -11.969 -4.090 1.00 94.31 97 LEU A N 1
ATOM 742 C CA . LEU A 1 97 ? 13.234 -10.961 -4.995 1.00 94.31 97 LEU A CA 1
ATOM 743 C C . LEU A 1 97 ? 12.943 -9.649 -4.252 1.00 94.31 97 LEU A C 1
ATOM 745 O O . LEU A 1 97 ? 13.339 -8.576 -4.691 1.00 94.31 97 LEU A O 1
ATOM 749 N N . ASN A 1 98 ? 12.299 -9.738 -3.087 1.00 92.69 98 ASN A N 1
ATOM 750 C CA . ASN A 1 98 ? 11.923 -8.585 -2.271 1.00 92.69 98 ASN A CA 1
ATOM 751 C C . ASN A 1 98 ? 13.115 -7.752 -1.783 1.00 92.69 98 ASN A C 1
ATOM 753 O O . ASN A 1 98 ? 12.957 -6.548 -1.587 1.00 92.69 98 ASN A O 1
ATOM 757 N N . ASN A 1 99 ? 14.270 -8.383 -1.563 1.00 92.06 99 ASN A N 1
ATOM 758 C CA . ASN A 1 99 ? 15.513 -7.710 -1.188 1.00 92.06 99 ASN A CA 1
ATOM 759 C C . ASN A 1 99 ? 16.266 -7.152 -2.402 1.00 92.06 99 ASN A C 1
ATOM 761 O O . ASN A 1 99 ? 17.010 -6.187 -2.247 1.00 92.06 99 ASN A O 1
ATOM 765 N N . ALA A 1 100 ? 16.089 -7.755 -3.581 1.00 93.38 100 ALA A N 1
ATOM 766 C CA . ALA A 1 100 ? 16.660 -7.265 -4.831 1.00 93.38 100 ALA A CA 1
ATOM 767 C C . ALA A 1 100 ? 15.892 -6.055 -5.388 1.00 93.38 100 ALA A C 1
ATOM 769 O O . ALA A 1 100 ? 16.497 -5.180 -5.998 1.00 93.38 100 ALA A O 1
ATOM 770 N N . MET A 1 101 ? 14.574 -5.976 -5.167 1.00 93.31 101 MET A N 1
ATOM 771 C CA . MET A 1 101 ? 13.771 -4.854 -5.654 1.00 93.31 101 MET A CA 1
ATOM 772 C C . MET A 1 101 ? 14.161 -3.530 -4.968 1.00 93.31 101 MET A C 1
ATOM 774 O O . MET A 1 101 ? 14.151 -3.443 -3.735 1.00 93.31 101 MET A O 1
ATOM 778 N N . PRO A 1 102 ? 14.395 -2.451 -5.735 1.00 92.19 102 PRO A N 1
ATOM 779 C CA . PRO A 1 102 ? 14.803 -1.155 -5.185 1.00 92.19 102 PRO A CA 1
ATOM 780 C C . PRO A 1 102 ? 13.666 -0.398 -4.476 1.00 92.19 102 PRO A C 1
ATOM 782 O O . PRO A 1 102 ? 13.916 0.568 -3.751 1.00 92.19 102 PRO A O 1
ATOM 785 N N . VAL A 1 103 ? 12.413 -0.826 -4.666 1.00 92.88 103 VAL A N 1
ATOM 786 C CA . VAL A 1 103 ? 11.229 -0.358 -3.934 1.00 92.88 103 VAL A CA 1
ATOM 787 C C . VAL A 1 103 ? 10.334 -1.533 -3.558 1.00 92.88 103 VAL A C 1
ATOM 789 O O . VAL A 1 103 ? 10.290 -2.560 -4.228 1.00 92.88 103 VAL A O 1
ATOM 792 N N . ARG A 1 104 ? 9.571 -1.377 -2.474 1.00 90.38 104 ARG A N 1
ATOM 793 C CA . ARG A 1 104 ? 8.812 -2.478 -1.867 1.00 90.38 104 ARG A CA 1
ATOM 794 C C . ARG A 1 104 ? 7.382 -2.600 -2.395 1.00 90.38 104 ARG A C 1
ATOM 796 O O . ARG A 1 104 ? 6.424 -2.382 -1.642 1.00 90.38 104 ARG A O 1
ATOM 803 N N . LEU A 1 105 ? 7.248 -2.941 -3.679 1.00 91.50 105 LEU A N 1
ATOM 804 C CA . LEU A 1 105 ? 5.959 -3.145 -4.358 1.00 91.50 105 LEU A CA 1
ATOM 805 C C . LEU A 1 105 ? 5.077 -4.174 -3.643 1.00 91.50 105 LEU A C 1
ATOM 807 O O . LEU A 1 105 ? 3.901 -3.927 -3.371 1.00 91.50 105 LEU A O 1
ATOM 811 N N . GLN A 1 106 ? 5.673 -5.300 -3.255 1.00 91.62 106 GLN A N 1
ATOM 812 C CA . GLN A 1 106 ? 5.003 -6.434 -2.629 1.00 91.62 106 GLN A CA 1
ATOM 813 C C . GLN A 1 106 ? 4.182 -6.034 -1.407 1.00 91.62 106 GLN A C 1
ATOM 815 O O . GLN A 1 106 ? 3.095 -6.555 -1.186 1.00 91.62 106 GLN A O 1
ATOM 820 N N . VAL A 1 107 ? 4.650 -5.053 -0.629 1.00 89.19 107 VAL A N 1
ATOM 821 C CA . VAL A 1 107 ? 3.986 -4.686 0.623 1.00 89.19 107 VAL A CA 1
ATOM 822 C C . VAL A 1 107 ? 2.642 -4.001 0.356 1.00 89.19 107 VAL A C 1
ATOM 824 O O . VAL A 1 107 ? 1.788 -4.002 1.234 1.00 89.19 107 VAL A O 1
ATOM 827 N N . GLY A 1 108 ? 2.423 -3.448 -0.841 1.00 88.50 108 GLY A N 1
ATOM 828 C CA . GLY A 1 108 ? 1.126 -2.928 -1.274 1.00 88.50 108 GLY A CA 1
ATOM 829 C C . GLY A 1 108 ? 0.140 -3.999 -1.756 1.00 88.50 108 GLY A C 1
ATOM 830 O O . GLY A 1 108 ? -1.014 -3.686 -2.007 1.00 88.50 108 GLY A O 1
ATOM 831 N N . LEU A 1 109 ? 0.524 -5.271 -1.868 1.00 91.19 109 LEU A N 1
ATOM 832 C CA . LEU A 1 109 ? -0.342 -6.322 -2.420 1.00 91.19 109 LEU A CA 1
ATOM 833 C C . LEU A 1 109 ? -1.239 -6.950 -1.342 1.00 91.19 109 LEU A C 1
ATOM 835 O O . LEU A 1 109 ? -1.214 -8.152 -1.085 1.00 91.19 109 LEU A O 1
ATOM 839 N N . TYR A 1 110 ? -2.049 -6.115 -0.683 1.00 90.12 110 TYR A N 1
ATOM 840 C CA . TYR A 1 110 ? -2.844 -6.505 0.490 1.00 90.12 110 TYR A CA 1
ATOM 841 C C . TYR A 1 110 ? -3.805 -7.662 0.232 1.00 90.12 110 TYR A C 1
ATOM 843 O O . TYR A 1 110 ? -3.986 -8.483 1.126 1.00 90.12 110 TYR A O 1
ATOM 851 N N . ALA A 1 111 ? -4.403 -7.743 -0.961 1.00 90.25 111 ALA A N 1
ATOM 852 C CA . ALA A 1 111 ? -5.334 -8.816 -1.301 1.00 90.25 111 ALA A CA 1
ATOM 853 C C . ALA A 1 111 ? -4.679 -10.201 -1.193 1.00 90.25 111 ALA A C 1
ATOM 855 O O . ALA A 1 111 ? -5.306 -11.122 -0.681 1.00 90.25 111 ALA A O 1
ATOM 856 N N . VAL A 1 112 ? -3.415 -10.329 -1.619 1.00 92.31 112 VAL A N 1
ATOM 857 C CA . VAL A 1 112 ? -2.664 -11.595 -1.573 1.00 92.31 112 VAL A CA 1
ATOM 858 C C . VAL A 1 112 ? -2.490 -12.041 -0.128 1.00 92.31 112 VAL A C 1
ATOM 860 O O . VAL A 1 112 ? -2.874 -13.150 0.226 1.00 92.31 112 VAL A O 1
ATOM 863 N N . TYR A 1 113 ? -1.990 -11.145 0.726 1.00 91.00 113 TYR A N 1
ATOM 864 C CA . TYR A 1 113 ? -1.822 -11.452 2.141 1.00 91.00 113 TYR A CA 1
ATOM 865 C C . TYR A 1 113 ? -3.166 -11.754 2.799 1.00 91.00 113 TYR A C 1
ATOM 867 O O . TYR A 1 113 ? -3.304 -12.770 3.468 1.00 91.00 113 TYR A O 1
ATOM 875 N N . LEU A 1 114 ? -4.161 -10.880 2.633 1.00 89.00 114 LEU A N 1
ATOM 876 C CA . LEU A 1 114 ? -5.446 -11.008 3.315 1.00 89.00 114 LEU A CA 1
ATOM 877 C C . LEU A 1 114 ? -6.141 -12.332 2.986 1.00 89.00 114 LEU A C 1
ATOM 879 O O . LEU A 1 114 ? -6.686 -12.951 3.892 1.00 89.00 114 LEU A O 1
ATOM 883 N N . LEU A 1 115 ? -6.100 -12.774 1.728 1.00 91.50 115 LEU A N 1
ATOM 884 C CA . LEU A 1 115 ? -6.665 -14.064 1.337 1.00 91.50 115 LEU A CA 1
ATOM 885 C C . LEU A 1 115 ? -5.993 -15.223 2.081 1.00 91.50 115 LEU A C 1
ATOM 887 O O . LEU A 1 115 ? -6.708 -16.058 2.623 1.00 91.50 115 LEU A O 1
ATOM 891 N N . ASP A 1 116 ? -4.663 -15.224 2.199 1.00 90.31 116 ASP A N 1
ATOM 892 C CA . ASP A 1 116 ? -3.941 -16.220 3.002 1.00 90.31 116 ASP A CA 1
ATOM 893 C C . ASP A 1 116 ? -4.366 -16.167 4.481 1.00 90.31 116 ASP A C 1
ATOM 895 O O . ASP A 1 116 ? -4.655 -17.200 5.083 1.00 90.31 116 ASP A O 1
ATOM 899 N N . TRP A 1 117 ? -4.471 -14.971 5.071 1.00 89.19 117 TRP A N 1
ATOM 900 C CA . TRP A 1 117 ? -4.906 -14.807 6.465 1.00 89.19 117 TRP A CA 1
ATOM 901 C C . TRP A 1 117 ? -6.337 -15.316 6.700 1.00 89.19 117 TRP A C 1
ATOM 903 O O . TRP A 1 117 ? -6.602 -15.919 7.740 1.00 89.19 117 TRP A O 1
ATOM 913 N N . LEU A 1 118 ? -7.240 -15.123 5.737 1.00 87.00 118 LEU A N 1
ATOM 914 C CA . LEU A 1 118 ? -8.627 -15.593 5.806 1.00 87.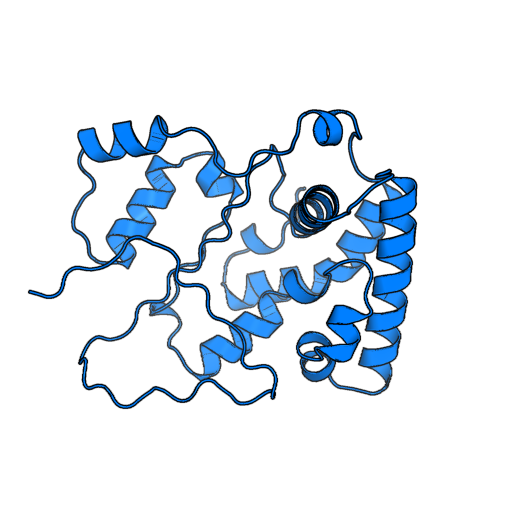00 118 LEU A CA 1
ATOM 915 C C . LEU A 1 118 ? -8.766 -17.118 5.673 1.00 87.00 118 LEU A C 1
ATOM 917 O O . LEU A 1 118 ? -9.820 -17.652 6.000 1.00 87.00 118 LEU A O 1
ATOM 921 N N . THR A 1 119 ? -7.724 -17.836 5.235 1.00 93.00 119 THR A N 1
ATOM 922 C CA . THR A 1 119 ? -7.724 -19.312 5.279 1.00 93.00 119 THR A CA 1
ATOM 923 C C . THR A 1 119 ? -7.522 -19.865 6.691 1.00 93.00 119 THR A C 1
ATOM 925 O O . THR A 1 119 ? -7.847 -21.021 6.949 1.00 93.00 119 THR A O 1
ATOM 928 N N . VAL A 1 120 ? -6.987 -19.046 7.603 1.00 91.69 120 VAL A N 1
ATOM 929 C CA . VAL A 1 120 ? -6.625 -19.446 8.972 1.00 91.69 120 VAL A CA 1
ATOM 930 C C . VAL A 1 120 ? -7.540 -18.804 10.013 1.00 91.69 120 VAL A C 1
ATOM 932 O O . VAL A 1 120 ? -7.849 -19.422 11.028 1.00 91.69 120 VAL A O 1
ATOM 935 N N . PHE A 1 121 ? -7.968 -17.564 9.780 1.00 85.94 121 PHE A N 1
ATOM 936 C CA . PHE A 1 121 ? -8.767 -16.785 10.721 1.00 85.94 121 PHE A CA 1
ATOM 937 C C . PHE A 1 121 ? -10.093 -16.368 10.099 1.00 85.94 121 PHE A C 1
ATOM 939 O O . PHE A 1 121 ? -10.159 -15.998 8.926 1.00 85.94 121 PHE A O 1
ATOM 946 N N . ASN A 1 122 ? -11.135 -16.331 10.924 1.00 86.44 122 ASN A N 1
ATOM 947 C CA . ASN A 1 122 ? -12.437 -15.853 10.490 1.00 86.44 122 ASN A CA 1
ATOM 948 C C . ASN A 1 122 ? -12.395 -14.350 10.209 1.00 86.44 122 ASN A C 1
ATOM 950 O O . ASN A 1 122 ? -11.672 -13.585 10.856 1.00 86.44 122 ASN A O 1
ATOM 954 N N . ARG A 1 123 ? -13.215 -13.908 9.257 1.00 83.81 123 ARG A N 1
ATOM 955 C CA . ARG A 1 123 ? -13.272 -12.510 8.822 1.00 83.81 123 ARG A CA 1
ATOM 956 C C . ARG A 1 123 ? -13.570 -11.547 9.973 1.00 83.81 123 ARG A C 1
ATOM 958 O O . ARG A 1 123 ? -13.013 -10.454 10.018 1.00 83.81 123 ARG A O 1
ATOM 965 N N . GLU A 1 124 ? -14.401 -11.963 10.921 1.00 85.44 124 GLU A N 1
ATOM 966 C CA . GLU A 1 124 ? -14.829 -11.180 12.085 1.00 85.44 124 GLU A CA 1
ATOM 967 C C . GLU A 1 124 ? -13.679 -10.926 13.073 1.00 85.44 124 GLU A C 1
ATOM 969 O O . GLU A 1 124 ? -13.798 -10.080 13.957 1.00 85.44 124 GLU A O 1
ATOM 974 N N . GLN A 1 125 ? -12.552 -11.632 12.928 1.00 86.25 125 GLN A N 1
ATOM 975 C CA . GLN A 1 125 ? -11.331 -11.415 13.709 1.00 86.25 125 GLN A CA 1
ATOM 976 C C . GLN A 1 125 ? -10.414 -10.346 13.107 1.00 86.25 125 GLN A C 1
ATOM 978 O O . GLN A 1 125 ? -9.349 -10.081 13.677 1.00 86.25 125 GLN A O 1
ATOM 983 N N . PHE A 1 126 ? -10.821 -9.712 12.002 1.00 86.56 126 PHE A N 1
ATOM 984 C CA . PHE A 1 126 ? -10.095 -8.618 11.370 1.00 86.56 126 PHE A CA 1
ATOM 985 C C . PHE A 1 126 ? -10.875 -7.310 11.439 1.00 86.56 126 PHE A C 1
ATOM 987 O O . PHE A 1 126 ? -12.031 -7.219 11.028 1.00 86.56 126 PHE A O 1
ATOM 994 N N . LEU A 1 127 ? -10.182 -6.255 11.865 1.00 89.38 127 LEU A N 1
ATOM 995 C CA . LEU A 1 127 ? -10.599 -4.879 11.630 1.00 89.38 127 LEU A CA 1
ATOM 996 C C . LEU A 1 127 ? -9.638 -4.234 10.637 1.00 89.38 127 LEU A C 1
ATOM 998 O O . LEU A 1 127 ? -8.447 -4.087 10.919 1.00 89.38 127 LEU A O 1
ATOM 1002 N N . ILE A 1 128 ? -10.170 -3.828 9.486 1.00 88.19 128 ILE A N 1
ATOM 1003 C CA . ILE A 1 128 ? -9.407 -3.197 8.410 1.00 88.19 128 ILE A CA 1
ATOM 1004 C C . ILE A 1 128 ? -9.864 -1.747 8.305 1.00 88.19 128 ILE A C 1
ATOM 1006 O O . ILE A 1 128 ? -11.046 -1.457 8.121 1.00 88.19 128 ILE A O 1
ATOM 1010 N N . LEU A 1 129 ? -8.915 -0.830 8.481 1.00 85.44 129 LEU A N 1
ATOM 1011 C CA . LEU A 1 129 ? -9.157 0.607 8.529 1.00 85.44 129 LEU A CA 1
ATOM 1012 C C . LEU A 1 129 ? -8.372 1.297 7.423 1.00 85.44 129 LEU A C 1
ATOM 1014 O O . LEU A 1 129 ? -7.205 0.976 7.187 1.00 85.44 129 LEU A O 1
ATOM 1018 N N . ARG A 1 130 ? -9.003 2.285 6.792 1.00 84.81 130 ARG A N 1
ATOM 1019 C CA . ARG A 1 130 ? -8.340 3.180 5.849 1.00 84.81 130 ARG A CA 1
ATOM 1020 C C . ARG A 1 130 ? -7.706 4.336 6.602 1.00 84.81 130 ARG A C 1
ATOM 1022 O O . ARG A 1 130 ? -8.273 4.861 7.564 1.00 84.81 130 ARG A O 1
ATOM 1029 N N . LEU A 1 131 ? -6.516 4.732 6.174 1.00 80.19 131 LEU A N 1
ATOM 1030 C CA . LEU A 1 131 ? -5.787 5.803 6.841 1.00 80.19 131 LEU A CA 1
ATOM 1031 C C . LEU A 1 131 ? -6.432 7.165 6.564 1.00 80.19 131 LEU A C 1
ATOM 1033 O O . LEU A 1 131 ? -6.384 8.038 7.420 1.00 80.19 131 LEU A O 1
ATOM 1037 N N . GLU A 1 132 ? -7.083 7.332 5.416 1.00 81.25 132 GLU A N 1
ATOM 1038 C CA . GLU A 1 132 ? -7.852 8.525 5.059 1.00 81.25 132 GLU A CA 1
ATOM 1039 C C . GLU A 1 132 ? -9.048 8.718 5.998 1.00 81.25 132 GLU A C 1
ATOM 1041 O O . GLU A 1 132 ? -9.314 9.834 6.445 1.00 81.25 132 GLU A O 1
ATOM 1046 N N . ASP A 1 133 ? -9.721 7.628 6.373 1.00 82.38 133 ASP A N 1
ATOM 1047 C CA . ASP A 1 133 ? -10.807 7.663 7.358 1.00 82.38 133 ASP A CA 1
ATOM 1048 C C . ASP A 1 133 ? -10.270 8.045 8.741 1.00 82.38 133 ASP A C 1
ATOM 1050 O O . ASP A 1 133 ? -10.876 8.832 9.464 1.00 82.38 133 ASP A O 1
ATOM 1054 N N . HIS A 1 134 ? -9.094 7.531 9.107 1.00 83.62 134 HIS A N 1
ATOM 1055 C CA . HIS A 1 134 ? -8.457 7.885 10.373 1.00 83.62 134 HIS A CA 1
ATOM 1056 C C . HIS A 1 134 ? -7.981 9.341 10.398 1.00 83.62 134 HIS A C 1
ATOM 1058 O O . HIS A 1 134 ? -8.165 10.034 11.394 1.00 83.62 134 HIS A O 1
ATOM 1064 N N . ALA A 1 135 ? -7.408 9.825 9.296 1.00 80.25 135 ALA A N 1
ATOM 1065 C CA . ALA A 1 135 ? -6.945 11.200 9.161 1.00 80.25 135 ALA A CA 1
ATOM 1066 C C . ALA A 1 135 ? -8.107 12.205 9.133 1.00 80.25 135 ALA A C 1
ATOM 1068 O O . ALA A 1 135 ? -7.976 13.299 9.674 1.00 80.25 135 ALA A O 1
ATOM 1069 N N . SER A 1 136 ? -9.239 11.836 8.526 1.00 84.69 136 SER A N 1
ATOM 1070 C CA . SER A 1 136 ? -10.454 12.660 8.515 1.00 84.69 136 SER A CA 1
ATOM 1071 C C . SER A 1 136 ? -11.191 12.638 9.854 1.00 84.69 136 SER A C 1
ATOM 1073 O O . SER A 1 136 ? -11.736 13.659 10.269 1.00 84.69 136 SER A O 1
ATOM 1075 N N . SER A 1 137 ? -11.189 11.504 10.562 1.00 84.75 137 SER A N 1
ATOM 1076 C CA . SER A 1 137 ? -11.769 11.396 11.899 1.00 84.75 137 SER A CA 1
ATOM 1077 C C . SER A 1 137 ? -11.093 10.317 12.751 1.00 84.75 137 SER A C 1
ATOM 1079 O O . SER A 1 137 ? -11.490 9.143 12.777 1.00 84.75 137 SER A O 1
ATOM 1081 N N . VAL A 1 138 ? -10.112 10.752 13.548 1.00 83.19 138 VAL A N 1
ATOM 1082 C CA . VAL A 1 138 ? -9.460 9.919 14.573 1.00 83.19 138 VAL A CA 1
ATOM 1083 C C . VAL A 1 138 ? -10.501 9.397 15.562 1.00 83.19 138 VAL A C 1
ATOM 1085 O O . VAL A 1 138 ? -10.501 8.216 15.891 1.00 83.19 138 VAL A O 1
ATOM 1088 N N . LYS A 1 139 ? -11.447 10.250 15.979 1.00 85.50 139 LYS A N 1
ATOM 1089 C CA . LYS A 1 139 ? -12.534 9.871 16.890 1.00 85.50 139 LYS A CA 1
ATOM 1090 C C . LYS A 1 139 ? -13.344 8.690 16.346 1.00 85.50 139 LYS A C 1
ATOM 1092 O O . LYS A 1 139 ? -13.433 7.663 17.011 1.00 85.50 139 LYS A O 1
ATOM 1097 N N . SER A 1 140 ? -13.897 8.808 15.136 1.00 88.00 140 SER A N 1
ATOM 1098 C CA . SER A 1 140 ? -14.736 7.762 14.523 1.00 88.00 140 SER A CA 1
ATOM 1099 C C . SER A 1 140 ? -14.001 6.425 14.402 1.00 88.00 140 SER A C 1
ATOM 1101 O O . SER A 1 140 ? -14.495 5.373 14.813 1.00 88.00 140 SER A O 1
ATOM 1103 N N . THR A 1 141 ? -12.778 6.460 13.880 1.00 87.19 141 THR A N 1
ATOM 1104 C CA . THR A 1 141 ? -11.980 5.245 13.691 1.00 87.19 141 THR A CA 1
ATOM 1105 C C . THR A 1 141 ? -11.553 4.609 15.012 1.00 87.19 141 THR A C 1
ATOM 1107 O O . THR A 1 141 ? -11.581 3.384 15.115 1.00 87.19 141 THR A O 1
ATOM 1110 N N . MET A 1 142 ? -11.239 5.396 16.045 1.00 87.69 142 MET A N 1
ATOM 1111 C CA . MET A 1 142 ? -10.920 4.859 17.372 1.00 87.69 142 MET A CA 1
ATOM 1112 C C . MET A 1 142 ? -12.137 4.252 18.076 1.00 87.69 142 MET A C 1
ATOM 1114 O O . MET A 1 142 ? -11.991 3.219 18.725 1.00 87.69 142 MET A O 1
ATOM 1118 N N . HIS A 1 143 ? -13.342 4.798 17.883 1.00 89.44 143 HIS A N 1
ATOM 1119 C CA . HIS A 1 143 ? -14.577 4.146 18.344 1.00 89.44 143 HIS A CA 1
ATOM 1120 C C . HIS A 1 143 ? -14.757 2.759 17.723 1.00 89.44 143 HIS A C 1
ATOM 1122 O O . HIS A 1 143 ? -15.009 1.792 18.441 1.00 89.44 143 HIS A O 1
ATOM 1128 N N . ARG A 1 144 ? -14.531 2.625 16.408 1.00 89.75 144 ARG A N 1
ATOM 1129 C CA . ARG A 1 144 ? -14.571 1.320 15.720 1.00 89.75 144 ARG A CA 1
ATOM 1130 C C . ARG A 1 144 ? -13.550 0.336 16.296 1.00 89.75 144 ARG A C 1
ATOM 1132 O O . ARG A 1 144 ? -13.868 -0.836 16.472 1.00 89.75 144 ARG A O 1
ATOM 1139 N N . VAL A 1 145 ? -12.341 0.804 16.617 1.00 89.12 145 VAL A N 1
ATOM 1140 C CA . VAL A 1 145 ? -11.301 -0.013 17.271 1.00 89.12 145 VAL A CA 1
ATOM 1141 C C . VAL A 1 145 ? -11.760 -0.488 18.648 1.00 89.12 145 VAL A C 1
ATOM 1143 O O . VAL A 1 145 ? -11.629 -1.672 18.953 1.00 89.12 145 VAL A O 1
ATOM 1146 N N . PHE A 1 146 ? -12.306 0.408 19.472 1.00 89.06 146 PHE A N 1
ATOM 1147 C CA . PHE A 1 146 ? -12.770 0.084 20.824 1.00 89.06 146 PHE A CA 1
ATOM 1148 C C . PHE A 1 146 ? -13.912 -0.929 20.800 1.00 89.06 146 PHE A C 1
ATOM 1150 O O . PHE A 1 146 ? -13.874 -1.914 21.539 1.00 89.06 146 PHE A O 1
ATOM 1157 N N . GLN A 1 147 ? -14.877 -0.734 19.900 1.00 90.25 147 GLN A N 1
ATOM 1158 C CA . GLN A 1 147 ? -15.972 -1.673 19.683 1.00 90.25 147 GLN A CA 1
ATOM 1159 C C . GLN A 1 147 ? -15.449 -3.042 19.234 1.00 90.25 147 GLN A C 1
ATOM 1161 O O . GLN A 1 147 ? -15.811 -4.065 19.810 1.00 90.25 147 GLN A O 1
ATOM 1166 N N . PHE A 1 148 ? -14.551 -3.072 18.247 1.00 88.06 148 PHE A N 1
ATOM 1167 C CA . PHE A 1 148 ? -13.975 -4.314 17.740 1.00 88.06 148 PHE A CA 1
ATOM 1168 C C . PHE A 1 148 ? -13.208 -5.084 18.820 1.00 88.06 148 PHE A C 1
ATOM 1170 O O . PHE A 1 148 ? -13.376 -6.296 18.958 1.00 88.06 148 PHE A O 1
ATOM 1177 N N . LEU A 1 149 ? -12.403 -4.391 19.626 1.00 88.31 149 LEU A N 1
ATOM 1178 C CA . LEU A 1 149 ? -11.642 -4.981 20.728 1.00 88.31 149 LEU A CA 1
ATOM 1179 C C . LEU A 1 149 ? -12.489 -5.269 21.978 1.00 88.31 149 LEU A C 1
ATOM 1181 O O . LEU A 1 149 ? -12.003 -5.947 22.877 1.00 88.31 149 LEU A O 1
ATOM 1185 N N . ASN A 1 150 ? -13.750 -4.829 22.012 1.00 88.94 150 ASN A N 1
ATOM 1186 C CA . ASN A 1 150 ? -14.649 -4.932 23.163 1.00 88.94 150 ASN A CA 1
ATOM 1187 C C . ASN A 1 150 ? -14.094 -4.246 24.431 1.00 88.94 150 ASN A C 1
ATOM 1189 O O . ASN A 1 150 ? -14.125 -4.814 25.520 1.00 88.94 150 ASN A O 1
ATOM 1193 N N . LEU A 1 151 ? -13.559 -3.027 24.285 1.00 84.94 151 LEU A N 1
ATOM 1194 C CA . LEU A 1 151 ? -12.908 -2.265 25.368 1.00 84.94 151 LEU A CA 1
ATOM 1195 C C . LEU A 1 151 ? -13.858 -1.333 26.147 1.00 84.94 151 LEU A C 1
ATOM 1197 O O . LEU A 1 151 ? -13.399 -0.531 26.958 1.00 84.94 151 LEU A O 1
ATOM 1201 N N . GLY A 1 152 ? -15.170 -1.427 25.914 1.00 86.19 152 GLY A N 1
ATOM 1202 C CA . GLY A 1 152 ? -16.149 -0.459 26.416 1.00 86.19 152 GLY A CA 1
ATOM 1203 C C . GLY A 1 152 ? -16.137 0.867 25.633 1.00 86.19 152 GLY A C 1
ATOM 1204 O O . GLY A 1 152 ? -15.370 1.016 24.679 1.00 86.19 152 GLY A O 1
ATOM 1205 N N . PRO A 1 153 ? -17.018 1.823 25.978 1.00 87.69 153 PRO A N 1
ATOM 1206 C CA . PRO A 1 153 ? -17.106 3.105 25.286 1.00 87.69 153 PRO A CA 1
ATOM 1207 C C . PRO A 1 153 ? -15.892 3.997 25.576 1.00 87.69 153 PRO A C 1
ATOM 1209 O O . PRO A 1 153 ? -15.365 4.028 26.689 1.00 87.69 153 PRO A O 1
ATOM 1212 N N . LEU A 1 154 ? -15.472 4.760 24.568 1.00 85.62 154 LEU A N 1
ATOM 1213 C CA . LEU A 1 154 ? -14.396 5.738 24.696 1.00 85.62 154 LEU A CA 1
ATOM 1214 C C . LEU A 1 154 ? -14.894 6.959 25.492 1.00 85.62 154 LEU A C 1
ATOM 1216 O O . LEU A 1 154 ? -15.893 7.569 25.119 1.00 85.62 154 LEU A O 1
ATOM 1220 N N . SER A 1 155 ? -14.212 7.326 26.581 1.00 85.00 155 SER A N 1
ATOM 1221 C CA . SER A 1 155 ? -14.560 8.536 27.347 1.00 85.00 155 SER A CA 1
ATOM 1222 C C . SER A 1 155 ? -14.115 9.817 26.631 1.00 85.00 155 SER A C 1
ATOM 1224 O O . SER A 1 155 ? -13.109 9.818 25.919 1.00 85.00 155 SER A O 1
ATOM 1226 N N . GLU A 1 156 ? -14.784 10.944 26.895 1.00 83.88 156 GLU A N 1
ATOM 1227 C CA . GLU A 1 156 ? -14.420 12.258 26.329 1.00 83.88 156 GLU A CA 1
ATOM 1228 C C . GLU A 1 156 ? -12.960 12.645 26.618 1.00 83.88 156 GLU A C 1
ATOM 1230 O O . GLU A 1 156 ? -12.261 13.207 25.774 1.00 83.88 156 GLU A O 1
ATOM 1235 N N . LYS A 1 157 ? -12.454 12.288 27.805 1.00 82.00 157 LYS A N 1
ATOM 1236 C CA . LYS A 1 157 ? -11.057 12.530 28.182 1.00 82.00 157 LYS A CA 1
ATOM 1237 C C . LYS A 1 157 ? -10.087 11.713 27.323 1.00 82.00 157 LYS A C 1
ATOM 1239 O O . LYS A 1 157 ? -9.055 12.239 26.909 1.00 82.00 157 LYS A O 1
ATOM 1244 N N . GLN A 1 158 ? -10.401 10.444 27.050 1.00 80.00 158 GLN A N 1
ATOM 1245 C CA . GLN A 1 158 ? -9.588 9.589 26.177 1.00 80.00 158 GLN A CA 1
ATOM 1246 C C . GLN A 1 158 ? -9.641 10.068 24.724 1.00 80.00 158 GLN A C 1
ATOM 1248 O O . GLN A 1 158 ? -8.595 10.142 24.082 1.00 80.00 158 GLN A O 1
ATOM 1253 N N . GLU A 1 159 ? -10.819 10.468 24.237 1.00 81.56 159 GLU A N 1
ATOM 1254 C CA . GLU A 1 159 ? -10.979 11.087 22.917 1.00 81.56 159 GLU A CA 1
ATOM 1255 C C . GLU A 1 159 ? -10.073 12.310 22.757 1.00 81.56 159 GLU A C 1
ATOM 1257 O O . GLU A 1 159 ? -9.284 12.384 21.813 1.00 81.56 159 GLU A O 1
ATOM 1262 N N . ALA A 1 160 ? -10.135 13.237 23.717 1.00 80.00 160 ALA A N 1
ATOM 1263 C CA . ALA A 1 160 ? -9.365 14.473 23.676 1.00 80.00 160 ALA A CA 1
ATOM 1264 C C . ALA A 1 160 ? -7.848 14.217 23.657 1.00 80.00 160 ALA A C 1
ATOM 1266 O O . ALA A 1 160 ? -7.114 14.901 22.939 1.00 80.00 160 ALA A O 1
ATOM 1267 N N . LEU A 1 161 ? -7.367 13.224 24.415 1.00 78.88 161 LEU A N 1
ATOM 1268 C CA . LEU A 1 161 ? -5.952 12.834 24.438 1.00 78.88 161 LEU A CA 1
ATOM 1269 C C . LEU A 1 161 ? -5.493 12.245 23.095 1.00 78.88 161 LEU A C 1
ATOM 1271 O O . LEU A 1 161 ? -4.399 12.564 22.621 1.00 78.88 161 LEU A O 1
ATOM 1275 N N . MET A 1 162 ? -6.335 11.433 22.451 1.00 73.25 162 MET A N 1
ATOM 1276 C CA . MET A 1 162 ? -6.024 10.832 21.151 1.00 73.25 162 MET A CA 1
ATOM 1277 C C . MET A 1 162 ? -5.950 11.884 20.042 1.00 73.25 162 MET A C 1
ATOM 1279 O O . MET A 1 162 ? -5.030 11.851 19.232 1.00 73.25 162 MET A O 1
ATOM 1283 N N . THR A 1 163 ? -6.858 12.864 20.036 1.00 72.62 163 THR A N 1
ATOM 1284 C CA . THR A 1 163 ? -6.860 13.939 19.026 1.00 72.62 163 THR A CA 1
ATOM 1285 C C . THR A 1 163 ? -5.729 14.955 19.191 1.00 72.62 163 THR A C 1
ATOM 1287 O O . THR A 1 163 ? -5.363 15.619 18.226 1.00 72.62 163 THR A O 1
ATOM 1290 N N . LYS A 1 164 ? -5.169 15.093 20.401 1.00 70.25 164 LYS A N 1
ATOM 1291 C CA . LYS A 1 164 ? -4.088 16.050 20.704 1.00 70.25 164 LYS A CA 1
ATOM 1292 C C . LYS A 1 164 ? -2.686 15.486 20.475 1.00 70.25 164 LYS A C 1
ATOM 1294 O O . LYS A 1 164 ? -1.716 16.239 20.518 1.00 70.25 164 LYS A O 1
ATOM 1299 N N . SER A 1 165 ? -2.564 14.178 20.265 1.00 63.31 165 SER A N 1
ATOM 1300 C 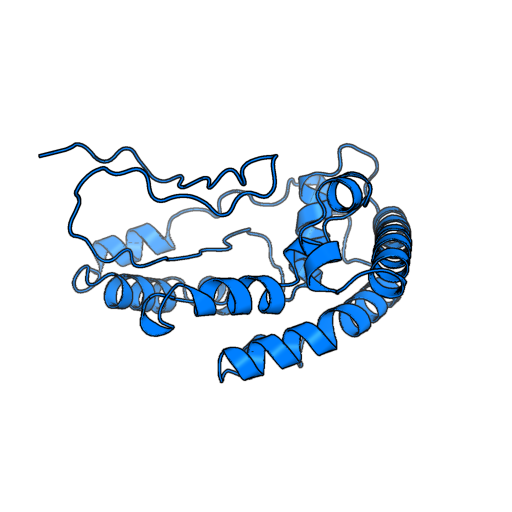CA . SER A 1 165 ? -1.266 13.533 20.081 1.00 63.31 165 SER A CA 1
ATOM 1301 C C . SER A 1 165 ? -0.678 13.902 18.709 1.00 63.31 165 SER A C 1
ATOM 1303 O O . SER A 1 165 ? -1.355 13.717 17.695 1.00 63.31 165 SER A O 1
ATOM 1305 N N . PRO A 1 166 ? 0.561 14.428 18.636 1.00 59.91 166 PRO A N 1
ATOM 1306 C CA . PRO A 1 166 ? 1.170 14.792 17.364 1.00 59.91 166 PRO A CA 1
ATOM 1307 C C . PRO A 1 166 ? 1.393 13.556 16.488 1.00 59.91 166 PRO A C 1
ATOM 1309 O O . PRO A 1 166 ? 1.620 12.447 16.977 1.00 59.91 166 PRO A O 1
ATOM 1312 N N . ALA A 1 167 ? 1.366 13.756 15.170 1.00 63.16 167 ALA A N 1
ATOM 1313 C CA . ALA A 1 167 ? 1.639 12.687 14.221 1.00 63.16 167 ALA A CA 1
ATOM 1314 C C . ALA A 1 167 ? 3.075 12.161 14.399 1.00 63.16 167 ALA A C 1
ATOM 1316 O O . ALA A 1 167 ? 4.050 12.877 14.168 1.00 63.16 167 ALA A O 1
ATOM 1317 N N . SER A 1 168 ? 3.202 10.891 14.784 1.00 55.50 168 SER A N 1
ATOM 1318 C CA . SER A 1 168 ? 4.487 10.192 14.834 1.00 55.50 168 SER A CA 1
ATOM 1319 C C . SER A 1 168 ? 4.934 9.771 13.426 1.00 55.50 168 SER A C 1
ATOM 1321 O O . SER A 1 168 ? 4.102 9.492 12.559 1.00 55.50 168 SER A O 1
ATOM 1323 N N . ASN A 1 169 ? 6.250 9.704 13.191 1.00 57.09 169 ASN A N 1
ATOM 1324 C CA . ASN A 1 169 ? 6.867 9.347 11.901 1.00 57.09 169 ASN A CA 1
ATOM 1325 C C . ASN A 1 169 ? 6.529 10.292 10.734 1.00 57.09 169 ASN A C 1
ATOM 1327 O O . ASN A 1 169 ? 6.433 9.857 9.586 1.00 57.09 169 ASN A O 1
ATOM 1331 N N . ALA A 1 170 ? 6.344 11.585 11.011 1.00 60.47 170 ALA A N 1
ATOM 1332 C CA . ALA A 1 170 ? 6.186 12.579 9.956 1.00 60.47 170 ALA A CA 1
ATOM 1333 C C . ALA A 1 170 ? 7.438 12.641 9.062 1.00 60.47 170 ALA A C 1
ATOM 1335 O O . ALA A 1 170 ? 8.563 12.508 9.547 1.00 60.47 170 ALA A O 1
ATOM 1336 N N . ARG A 1 171 ? 7.240 12.889 7.758 1.00 61.25 171 ARG A N 1
ATOM 1337 C CA . ARG A 1 171 ? 8.346 13.104 6.810 1.00 61.25 171 ARG A CA 1
ATOM 1338 C C . ARG A 1 171 ? 9.312 14.165 7.328 1.00 61.25 171 ARG A C 1
ATOM 1340 O O . ARG A 1 171 ? 8.859 15.218 7.813 1.00 61.25 171 ARG A O 1
ATOM 1347 N N . ARG A 1 172 ? 10.610 13.892 7.150 1.00 66.88 172 ARG A N 1
ATOM 1348 C CA . ARG A 1 172 ? 11.686 14.853 7.400 1.00 66.88 172 ARG A CA 1
ATOM 1349 C C . ARG A 1 172 ? 11.458 16.103 6.543 1.00 66.88 172 ARG A C 1
ATOM 1351 O O . ARG A 1 172 ? 10.895 15.975 5.454 1.00 66.88 172 ARG A O 1
ATOM 1358 N N . PRO A 1 173 ? 11.840 17.300 7.013 1.00 63.97 173 PRO A N 1
ATOM 1359 C CA . PRO A 1 173 ? 11.644 18.535 6.256 1.00 63.97 173 PRO A CA 1
ATOM 1360 C C . PRO A 1 173 ? 12.244 18.482 4.844 1.00 63.97 173 PRO A C 1
ATOM 1362 O O . PRO A 1 173 ? 11.575 18.898 3.903 1.00 63.97 173 PRO A O 1
ATOM 1365 N N . GLU A 1 174 ? 13.432 17.889 4.689 1.00 62.22 174 GLU A N 1
ATOM 1366 C CA . GLU A 1 174 ? 14.127 17.725 3.399 1.00 62.22 174 GLU A CA 1
ATOM 1367 C C . GLU A 1 174 ? 13.318 16.901 2.382 1.00 62.22 174 GLU A C 1
ATOM 1369 O O . GLU A 1 174 ? 13.346 17.172 1.188 1.00 62.22 174 GLU A O 1
ATOM 1374 N N . ASP A 1 175 ? 12.529 15.931 2.850 1.00 61.19 175 ASP A N 1
ATOM 1375 C CA . ASP A 1 175 ? 11.707 15.082 1.981 1.00 61.19 175 ASP A CA 1
ATOM 1376 C C . ASP A 1 175 ? 10.362 15.737 1.615 1.00 61.19 175 ASP A C 1
ATOM 1378 O O . ASP A 1 175 ? 9.591 15.199 0.814 1.00 61.19 175 ASP A O 1
ATOM 1382 N N . ARG A 1 176 ? 10.020 16.880 2.233 1.00 63.59 176 ARG A N 1
ATOM 1383 C CA . ARG A 1 176 ? 8.790 17.631 1.921 1.00 63.59 176 ARG A CA 1
ATOM 1384 C C . ARG A 1 176 ? 8.959 18.524 0.696 1.00 63.59 176 ARG A C 1
ATOM 1386 O O . ARG A 1 176 ? 7.969 18.760 0.011 1.00 63.59 176 ARG A O 1
ATOM 1393 N N . SER A 1 177 ? 10.173 19.000 0.421 1.00 64.75 177 SER A N 1
ATOM 1394 C CA . SER A 1 177 ? 10.473 19.856 -0.735 1.00 64.75 177 SER A CA 1
ATOM 1395 C C . SER A 1 177 ? 10.573 19.089 -2.056 1.00 64.75 177 SER A C 1
ATOM 1397 O O . SER A 1 177 ? 10.481 19.711 -3.107 1.00 64.75 177 SER A O 1
ATOM 1399 N N . LEU A 1 178 ? 10.693 17.755 -2.022 1.00 72.62 178 LEU A N 1
ATOM 1400 C CA . LEU A 1 178 ? 10.813 16.901 -3.215 1.00 72.62 178 LEU A CA 1
ATOM 1401 C C . LEU A 1 178 ? 9.558 16.862 -4.099 1.00 72.62 178 LEU A C 1
ATOM 1403 O O . LEU A 1 178 ? 9.628 16.433 -5.246 1.00 72.62 178 LEU A O 1
ATOM 1407 N N . GLY A 1 179 ? 8.408 17.303 -3.585 1.00 80.00 179 GLY A N 1
ATOM 1408 C CA . GLY A 1 179 ? 7.173 17.355 -4.361 1.00 80.00 179 GLY A CA 1
ATOM 1409 C C . GLY A 1 179 ? 6.553 15.978 -4.668 1.00 80.00 179 GLY A C 1
ATOM 1410 O O . GLY A 1 179 ? 6.918 14.956 -4.066 1.00 80.00 179 GLY A O 1
ATOM 1411 N N . PRO A 1 180 ? 5.521 15.943 -5.532 1.00 86.25 180 PRO A N 1
ATOM 1412 C CA . PRO A 1 180 ? 4.852 14.707 -5.932 1.00 86.25 180 PRO A CA 1
ATOM 1413 C C . PRO A 1 180 ? 5.729 13.857 -6.865 1.00 86.25 180 PRO A C 1
ATOM 1415 O O . PRO A 1 180 ? 6.627 14.367 -7.525 1.00 86.25 180 PRO A O 1
ATOM 1418 N N . MET A 1 181 ? 5.434 12.556 -6.948 1.00 89.38 181 MET A N 1
ATOM 1419 C CA . MET A 1 181 ? 6.011 11.690 -7.985 1.00 89.38 181 MET A CA 1
ATOM 1420 C C . MET A 1 181 ? 5.561 12.133 -9.384 1.00 89.38 181 MET A C 1
ATOM 1422 O O . MET A 1 181 ? 4.518 12.779 -9.525 1.00 89.38 181 MET A O 1
ATOM 1426 N N . TRP A 1 182 ? 6.276 11.703 -10.424 1.00 92.69 182 TRP A N 1
ATOM 1427 C CA . TRP A 1 182 ? 5.872 11.994 -11.796 1.00 92.69 182 TRP A CA 1
ATOM 1428 C C . TRP A 1 182 ? 4.478 11.437 -12.142 1.00 92.69 182 TRP A C 1
ATOM 1430 O O . TRP A 1 182 ? 4.155 10.308 -11.750 1.00 92.69 182 TRP A O 1
ATOM 1440 N N . PRO A 1 183 ? 3.667 12.159 -12.945 1.00 93.25 183 PRO A N 1
ATOM 1441 C CA . PRO A 1 183 ? 2.366 11.669 -13.406 1.00 93.25 183 PRO A CA 1
ATOM 1442 C C . PRO A 1 183 ? 2.448 10.326 -14.143 1.00 93.25 183 PRO A C 1
ATOM 1444 O O . PRO A 1 183 ? 1.562 9.482 -13.995 1.00 93.25 183 PRO A O 1
ATOM 1447 N N . VAL A 1 184 ? 3.531 10.100 -14.897 1.00 94.69 184 VAL A N 1
ATOM 1448 C CA . VAL A 1 184 ? 3.785 8.824 -15.582 1.00 94.69 184 VAL A CA 1
ATOM 1449 C C . VAL A 1 184 ? 3.992 7.683 -14.584 1.00 94.69 184 VAL A C 1
ATOM 1451 O O . VAL A 1 184 ? 3.340 6.648 -14.704 1.00 94.69 184 VAL A O 1
ATOM 1454 N N . THR A 1 185 ? 4.788 7.895 -13.532 1.00 93.62 185 THR A N 1
ATOM 1455 C CA . THR A 1 185 ? 4.978 6.919 -12.447 1.00 93.62 185 THR A CA 1
ATOM 1456 C C . THR A 1 185 ? 3.664 6.632 -11.732 1.00 93.62 185 THR A C 1
ATOM 1458 O O . THR A 1 185 ? 3.338 5.477 -11.469 1.00 93.62 185 THR A O 1
ATOM 1461 N N . GLN A 1 186 ? 2.863 7.669 -11.465 1.00 91.94 186 GLN A N 1
ATOM 1462 C CA . GLN A 1 186 ? 1.547 7.506 -10.849 1.00 91.94 186 GLN A CA 1
ATOM 1463 C C . GLN A 1 186 ? 0.616 6.649 -11.719 1.00 91.94 186 GLN A C 1
ATOM 1465 O O . GLN A 1 186 ? -0.123 5.820 -11.187 1.00 91.94 186 GLN A O 1
ATOM 1470 N N . LYS A 1 187 ? 0.644 6.831 -13.047 1.00 92.94 187 LYS A N 1
ATOM 1471 C CA . LYS A 1 187 ? -0.134 6.014 -13.984 1.00 92.94 187 LYS A CA 1
ATOM 1472 C C . LYS A 1 187 ? 0.326 4.557 -13.968 1.00 92.94 187 LYS A C 1
ATOM 1474 O O . LYS A 1 187 ? -0.511 3.691 -13.753 1.00 92.94 187 LYS A O 1
ATOM 1479 N N . ILE A 1 188 ? 1.626 4.301 -14.114 1.00 94.81 188 ILE A N 1
ATOM 1480 C CA . ILE A 1 188 ? 2.197 2.944 -14.098 1.00 94.81 188 ILE A CA 1
ATOM 1481 C C . ILE A 1 188 ? 1.801 2.205 -12.815 1.00 94.81 188 ILE A C 1
ATOM 1483 O O . ILE A 1 188 ? 1.297 1.086 -12.855 1.00 94.81 188 ILE A O 1
ATOM 1487 N N . LEU A 1 189 ? 1.957 2.857 -11.662 1.00 93.56 189 LEU A N 1
ATOM 1488 C CA . LEU A 1 189 ? 1.600 2.258 -10.381 1.00 93.56 189 LEU A CA 1
ATOM 1489 C C . LEU A 1 189 ? 0.083 2.057 -10.225 1.00 93.56 189 LEU A C 1
ATOM 1491 O O . LEU A 1 189 ? -0.327 1.082 -9.597 1.00 93.56 189 LEU A O 1
ATOM 1495 N N . ARG A 1 190 ? -0.765 2.938 -10.778 1.00 91.81 190 ARG A N 1
ATOM 1496 C CA . ARG A 1 190 ? -2.222 2.702 -10.819 1.00 91.81 190 ARG A CA 1
ATOM 1497 C C . ARG A 1 190 ? -2.563 1.474 -11.643 1.00 91.81 190 ARG A C 1
ATOM 1499 O O . ARG A 1 190 ? -3.382 0.681 -11.191 1.00 91.81 190 ARG A O 1
ATOM 1506 N N . ASP A 1 191 ? -1.949 1.334 -12.810 1.00 93.56 191 ASP A N 1
ATOM 1507 C CA . ASP A 1 191 ? -2.199 0.215 -13.714 1.00 93.56 191 ASP A CA 1
ATOM 1508 C C . ASP A 1 191 ? -1.759 -1.103 -13.046 1.00 93.56 191 ASP A C 1
ATOM 1510 O O . ASP A 1 191 ? -2.517 -2.071 -13.037 1.00 93.56 191 ASP A O 1
ATOM 1514 N N . PHE A 1 192 ? -0.608 -1.099 -12.363 1.00 94.44 192 PHE A N 1
ATOM 1515 C CA . PHE A 1 192 ? -0.117 -2.236 -11.578 1.00 94.44 192 PHE A CA 1
ATOM 1516 C C . PHE A 1 192 ? -1.024 -2.594 -10.388 1.00 94.44 192 PHE A C 1
ATOM 1518 O O . PHE A 1 192 ? -1.442 -3.742 -10.251 1.00 94.44 192 PHE A O 1
ATOM 1525 N N . TYR A 1 193 ? -1.347 -1.637 -9.507 1.00 93.75 193 TYR A N 1
ATOM 1526 C CA . TYR A 1 193 ? -2.135 -1.918 -8.297 1.00 93.75 193 TYR A CA 1
ATOM 1527 C C . TYR A 1 193 ? -3.632 -2.108 -8.575 1.00 93.75 193 TYR A C 1
ATOM 1529 O O . TYR A 1 193 ? -4.312 -2.789 -7.811 1.00 93.75 193 TYR A O 1
ATOM 1537 N N . GLY A 1 194 ? -4.160 -1.535 -9.657 1.00 92.06 194 GLY A N 1
ATOM 1538 C CA . GLY A 1 194 ? -5.577 -1.551 -10.030 1.00 92.06 194 GLY A CA 1
ATOM 1539 C C . GLY A 1 194 ? -6.284 -2.904 -9.862 1.00 92.06 194 GLY A C 1
ATOM 1540 O O . GLY A 1 194 ? -7.260 -2.968 -9.104 1.00 92.06 194 GLY A O 1
ATOM 1541 N N . PRO A 1 195 ? -5.811 -3.996 -10.493 1.00 94.19 195 PRO A N 1
ATOM 1542 C CA . PRO A 1 195 ? -6.431 -5.314 -10.347 1.00 94.19 195 PRO A CA 1
ATOM 1543 C C . PRO A 1 195 ? -6.400 -5.836 -8.902 1.00 94.19 195 PRO A C 1
ATOM 1545 O O . PRO A 1 195 ? -7.378 -6.423 -8.434 1.00 94.19 195 PRO A O 1
ATOM 1548 N N . PHE A 1 196 ? -5.324 -5.577 -8.152 1.00 92.50 196 PHE A N 1
ATOM 1549 C CA . PHE A 1 196 ? -5.211 -5.994 -6.751 1.00 92.50 196 PHE A CA 1
ATOM 1550 C C . PHE A 1 196 ? -6.151 -5.205 -5.834 1.00 92.50 196 PHE A C 1
ATOM 1552 O O . PHE A 1 196 ? -6.726 -5.777 -4.908 1.00 92.50 196 PHE A O 1
ATOM 1559 N N . ASN A 1 197 ? -6.362 -3.919 -6.113 1.00 91.06 197 ASN A N 1
ATOM 1560 C CA . ASN A 1 197 ? -7.276 -3.059 -5.360 1.00 91.06 197 ASN A CA 1
ATOM 1561 C C . ASN A 1 197 ? -8.726 -3.463 -5.608 1.00 91.06 197 ASN A C 1
ATOM 1563 O O . ASN A 1 197 ? -9.509 -3.568 -4.668 1.00 91.06 197 ASN A O 1
ATOM 1567 N N . ALA A 1 198 ? -9.073 -3.747 -6.866 1.00 93.00 198 ALA A N 1
ATOM 1568 C CA . ALA A 1 198 ? -10.384 -4.278 -7.217 1.00 93.00 198 ALA A CA 1
ATOM 1569 C C . ALA A 1 198 ? -10.639 -5.610 -6.499 1.00 93.00 198 ALA A C 1
ATOM 1571 O O . ALA A 1 198 ? -11.703 -5.806 -5.909 1.00 93.00 198 ALA A O 1
ATOM 1572 N N . ARG A 1 199 ? -9.637 -6.500 -6.464 1.00 94.06 199 ARG A N 1
ATOM 1573 C CA . ARG A 1 199 ? -9.738 -7.754 -5.715 1.00 94.06 199 ARG A CA 1
ATOM 1574 C C . ARG A 1 199 ? -9.888 -7.520 -4.214 1.00 94.06 199 ARG A C 1
ATOM 1576 O O . ARG A 1 199 ? -10.699 -8.193 -3.585 1.00 94.06 199 ARG A O 1
ATOM 1583 N N . LEU A 1 200 ? -9.146 -6.576 -3.638 1.00 91.44 200 LEU A N 1
ATOM 1584 C CA . LEU A 1 200 ? -9.265 -6.232 -2.223 1.00 91.44 200 LEU A CA 1
ATOM 1585 C C . LEU A 1 200 ? -10.664 -5.700 -1.895 1.00 91.44 200 LEU A C 1
ATOM 1587 O O . LEU A 1 200 ? -11.267 -6.164 -0.935 1.00 91.44 200 LEU A O 1
ATOM 1591 N N . ALA A 1 201 ? -11.192 -4.780 -2.702 1.00 92.38 201 ALA A N 1
ATOM 1592 C CA . ALA A 1 201 ? -12.536 -4.235 -2.536 1.00 92.38 201 ALA A CA 1
ATOM 1593 C C . ALA A 1 201 ? -13.609 -5.332 -2.578 1.00 92.38 201 ALA A C 1
ATOM 1595 O O . ALA A 1 201 ? -14.496 -5.349 -1.728 1.00 92.38 201 ALA A O 1
ATOM 1596 N N . GLN A 1 202 ? -13.481 -6.301 -3.492 1.00 94.81 202 GLN A N 1
ATOM 1597 C CA . GLN A 1 202 ? -14.361 -7.474 -3.546 1.00 94.81 202 GLN A CA 1
ATOM 1598 C C . GLN A 1 202 ? -14.248 -8.332 -2.284 1.00 94.81 202 GLN A C 1
ATOM 1600 O O . GLN A 1 202 ? -15.260 -8.658 -1.669 1.00 94.81 202 GLN A O 1
ATOM 1605 N N . VAL A 1 203 ? -13.021 -8.677 -1.873 1.00 90.44 203 VAL A N 1
ATOM 1606 C CA . VAL A 1 203 ? -12.780 -9.475 -0.661 1.00 90.44 203 VAL A CA 1
ATOM 1607 C C . VAL A 1 203 ? -13.338 -8.763 0.563 1.00 90.44 203 VAL A C 1
ATOM 1609 O O . VAL A 1 203 ? -13.890 -9.418 1.434 1.00 90.44 203 VAL A O 1
ATOM 1612 N N . LEU A 1 204 ? -13.256 -7.436 0.627 1.00 89.44 204 LEU A N 1
ATOM 1613 C CA . LEU A 1 204 ? -13.768 -6.632 1.733 1.00 89.44 204 LEU A CA 1
ATOM 1614 C C . LEU A 1 204 ? -15.234 -6.230 1.594 1.00 89.44 204 LEU A C 1
ATOM 1616 O O . LEU A 1 204 ? -15.788 -5.731 2.569 1.00 89.44 204 LEU A O 1
ATOM 1620 N N . ALA A 1 205 ? -15.883 -6.510 0.466 1.00 93.62 205 ALA A N 1
ATOM 1621 C CA . ALA A 1 205 ? -17.211 -5.984 0.150 1.00 93.62 205 ALA A CA 1
ATOM 1622 C C . ALA A 1 205 ? -17.309 -4.463 0.411 1.00 93.62 205 ALA A C 1
ATOM 1624 O O . ALA A 1 205 ? -18.298 -3.973 0.950 1.00 93.62 205 ALA A O 1
ATOM 1625 N N . ASP A 1 206 ? -16.247 -3.728 0.066 1.00 89.88 206 ASP A N 1
ATOM 1626 C CA . ASP A 1 206 ? -16.113 -2.294 0.318 1.00 89.88 206 ASP A CA 1
ATOM 1627 C C . ASP A 1 206 ? -15.369 -1.620 -0.849 1.00 89.88 206 ASP A C 1
ATOM 1629 O O . ASP A 1 206 ? -14.141 -1.676 -0.969 1.00 89.88 206 ASP A O 1
ATOM 1633 N N . GLU A 1 207 ? -16.134 -0.957 -1.721 1.00 91.38 207 GLU A N 1
ATOM 1634 C CA . GLU A 1 207 ? -15.633 -0.232 -2.900 1.00 91.38 207 GLU A CA 1
ATOM 1635 C C . GLU A 1 207 ? -14.665 0.904 -2.549 1.00 91.38 207 GLU A C 1
ATOM 1637 O O . GLU A 1 207 ? -13.895 1.365 -3.397 1.00 91.38 207 GLU A O 1
ATOM 1642 N N . ALA A 1 208 ? -14.656 1.355 -1.297 1.00 87.88 208 ALA 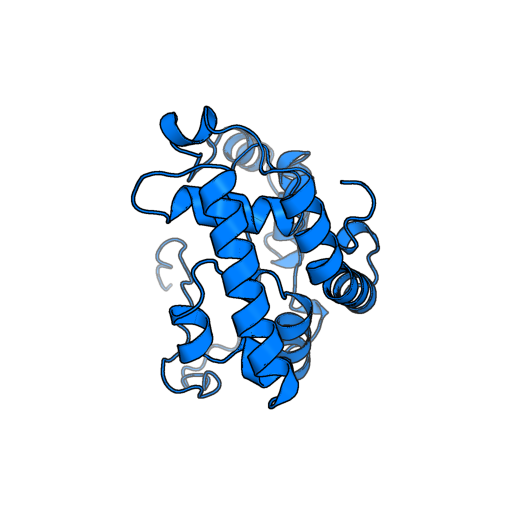A N 1
ATOM 1643 C CA . ALA A 1 208 ? -13.771 2.409 -0.845 1.00 87.88 208 ALA A CA 1
ATOM 1644 C C . ALA A 1 208 ? -12.289 1.962 -0.826 1.00 87.88 208 ALA A C 1
ATOM 1646 O O . ALA A 1 208 ? -11.401 2.818 -0.825 1.00 87.88 208 ALA A O 1
ATOM 1647 N N . PHE A 1 209 ? -12.023 0.647 -0.893 1.00 86.69 209 PHE A N 1
ATOM 1648 C CA . PHE A 1 209 ? -10.701 0.029 -1.090 1.00 86.69 209 PHE A CA 1
ATOM 1649 C C . PHE A 1 209 ? -10.320 -0.179 -2.566 1.00 86.69 209 PHE A C 1
ATOM 1651 O O . PHE A 1 209 ? -9.276 -0.755 -2.859 1.00 86.69 209 PHE A O 1
ATOM 1658 N N . ALA A 1 210 ? -11.131 0.277 -3.523 1.00 86.81 210 ALA A N 1
ATOM 1659 C CA . ALA A 1 210 ? -10.739 0.269 -4.933 1.00 86.81 210 ALA A CA 1
ATOM 1660 C C . ALA A 1 210 ? -9.887 1.497 -5.313 1.00 86.81 210 ALA A C 1
ATOM 1662 O O . ALA A 1 210 ? -9.252 1.495 -6.364 1.00 86.81 210 ALA A O 1
ATOM 1663 N N . TRP A 1 211 ? -9.883 2.552 -4.481 1.00 83.69 211 TRP A N 1
ATOM 1664 C CA . TRP A 1 211 ? -9.177 3.827 -4.718 1.00 83.69 211 TRP A CA 1
ATOM 1665 C C . TRP A 1 211 ? -9.402 4.426 -6.125 1.00 83.69 211 TRP A C 1
ATOM 1667 O O . TRP A 1 211 ? -8.504 4.994 -6.737 1.00 83.69 211 TRP A O 1
ATOM 1677 N N . LYS A 1 212 ? -10.638 4.339 -6.642 1.00 74.75 212 LYS A N 1
ATOM 1678 C CA . LYS A 1 212 ? -11.011 4.829 -7.987 1.00 74.75 212 LYS A CA 1
ATOM 1679 C C . LYS A 1 212 ? -10.962 6.362 -8.148 1.00 74.75 212 LYS A C 1
ATOM 1681 O O . LYS A 1 212 ? -10.976 6.842 -9.274 1.00 74.75 212 LYS A O 1
ATOM 1686 N N . LYS A 1 213 ? -10.959 7.133 -7.051 1.00 58.59 213 LYS A N 1
ATOM 1687 C CA . LYS A 1 213 ? -11.098 8.609 -7.037 1.00 58.59 213 LYS A CA 1
ATOM 1688 C C . LYS A 1 213 ? -9.895 9.342 -6.419 1.00 58.59 213 LYS A C 1
ATOM 1690 O O . LYS A 1 213 ? -10.086 10.298 -5.672 1.00 58.59 213 LYS A O 1
ATOM 1695 N N . THR A 1 214 ? -8.673 8.891 -6.685 1.00 50.31 214 THR A N 1
ATOM 1696 C CA . THR A 1 214 ? -7.451 9.521 -6.146 1.00 50.31 214 THR A CA 1
ATOM 1697 C C . THR A 1 214 ? -6.434 9.881 -7.206 1.00 50.31 214 THR A C 1
ATOM 1699 O O . THR A 1 214 ? -6.201 9.047 -8.111 1.00 50.31 214 THR A O 1
#

InterPro domains:
  IPR000863 Sulfotransferase domain [PF00685] (50-159)
  IPR027417 P-loop containing nucleoside triphosphate hydrolase [G3DSA:3.40.50.300] (48-213)
  IPR027417 P-loop containing nucleoside triphosphate hydrolase [SSF52540] (50-211)
  IPR052654 Chondroitin Sulfate Sulfotransferase [PTHR15723] (50-213)

Secondary structure (DSSP, 8-state):
-PPPPPS----PPPTT----------------EE------SS---SHHHHHHHHHHHH--S---HHHHHHHHHHHHHHHHHHHHHS-HHHHHH-HHHHHHSSS-GGGG-HHHHHHHHHTTS-GGGEE---HHHHHH-HHHHHHHHHHHHT--PPPHHHHHHHHHSPPTTPPPGGGTTT-PPPHHHHHHHHHHHHHHHHHHHHHHT-GGGS-TT-

Foldseek 3Di:
DDDDDDDDPPPDDPPPPDDDDPDPDDDPDDQQDEDDPAADDPAPQALQSVQLVQCLQPPDDDDALVVVLVLLVQLVVLLVVCVVPDPNLCSLPDPVSCVVRPTRSSVNLVLSVVVVVCVPDPPLSYDDDGVVVCVVPVPVVVQVVCVSVVVDGQDPVNRVVSVPDDRPNYRDPVSVVNDDRDPVSVVVSCVVCQVSQVSVCVVVVHCVSNPPPD

Sequence (214 aa):
MCPLPPSVLRFRLPADGTPPVPGVGSCHGLGKVVRFHLRGGKISASFLGRLYSDYLYFASSNKSADDFHEKVTEALQLFEACVLDFSLRACVYNNTLNNAMPVRLQVGLYAVYLLDWLTVFNREQFLILRLEDHASSVKSTMHRVFQFLNLGPLSEKQEALMTKSPASNARRPEDRSLGPMWPVTQKILRDFYGPFNARLAQVLADEAFAWKKT

pLDDT: mean 74.94, std 23.73, range [21.23, 97.69]